Protein AF-A0A353HB66-F1 (afdb_monomer_lite)

Radius of gyration: 19.57 Å; chains: 1; bounding box: 49×36×49 Å

Structure (mmCIF, N/CA/C/O backbone):
data_AF-A0A353HB66-F1
#
_entry.id   AF-A0A353HB66-F1
#
loop_
_atom_site.group_PDB
_atom_site.id
_atom_site.type_symbol
_atom_site.label_atom_id
_atom_site.label_alt_id
_atom_site.label_comp_id
_atom_site.label_asym_id
_atom_site.label_entity_id
_atom_site.label_seq_id
_atom_site.pdbx_PDB_ins_code
_atom_site.Cartn_x
_atom_site.Cartn_y
_atom_site.Cartn_z
_atom_site.occupancy
_atom_site.B_iso_or_equiv
_atom_site.auth_seq_id
_atom_site.auth_comp_id
_atom_site.auth_asym_id
_atom_site.auth_atom_id
_atom_site.pdbx_PDB_model_num
ATOM 1 N N . GLU A 1 1 ? -15.315 13.280 -9.082 1.00 84.25 1 GLU A N 1
ATOM 2 C CA . GLU A 1 1 ? -15.349 13.020 -7.627 1.00 84.25 1 GLU A CA 1
ATOM 3 C C . GLU A 1 1 ? -16.465 11.997 -7.391 1.00 84.25 1 GLU A C 1
ATOM 5 O O . GLU A 1 1 ? -17.549 12.195 -7.934 1.00 84.25 1 GLU A O 1
ATOM 10 N N . LYS A 1 2 ? -16.158 10.848 -6.769 1.00 89.69 2 LYS A N 1
ATOM 11 C CA . LYS A 1 2 ? -17.054 9.672 -6.715 1.00 89.69 2 LYS A CA 1
ATOM 12 C C . LYS A 1 2 ? -18.251 9.887 -5.791 1.00 89.69 2 LYS A C 1
ATOM 14 O O . LYS A 1 2 ? -19.333 9.420 -6.117 1.00 89.69 2 LYS A O 1
ATOM 19 N N . ILE A 1 3 ? -18.087 10.626 -4.698 1.00 92.81 3 ILE A N 1
ATOM 20 C CA . ILE A 1 3 ? -19.174 10.937 -3.769 1.00 92.81 3 ILE A CA 1
ATOM 21 C C . ILE A 1 3 ? -20.264 11.733 -4.495 1.00 92.81 3 ILE A C 1
ATOM 23 O O . ILE A 1 3 ? -21.428 11.353 -4.441 1.00 92.81 3 ILE A O 1
ATOM 27 N N . LYS A 1 4 ? -19.895 12.764 -5.265 1.00 93.69 4 LYS A N 1
ATOM 28 C CA . LYS A 1 4 ? -20.833 13.522 -6.105 1.00 93.69 4 LYS A CA 1
ATOM 29 C C . LYS A 1 4 ? -21.550 12.637 -7.122 1.00 93.69 4 LYS A C 1
ATOM 31 O O . LYS A 1 4 ? -22.741 12.823 -7.338 1.00 93.69 4 LYS A O 1
ATOM 36 N N . GLN A 1 5 ? -20.835 11.704 -7.755 1.00 93.94 5 GLN A N 1
ATOM 37 C CA . GLN A 1 5 ? -21.458 10.751 -8.676 1.00 93.94 5 GLN A CA 1
ATOM 38 C C . GLN A 1 5 ? -22.529 9.926 -7.943 1.00 93.94 5 GLN A C 1
ATOM 40 O O . GLN A 1 5 ? -23.674 9.900 -8.382 1.00 93.94 5 GLN A O 1
ATOM 45 N N . TYR A 1 6 ? -22.175 9.334 -6.801 1.00 95.38 6 TYR A N 1
ATOM 46 C CA . TYR A 1 6 ? -23.066 8.494 -5.997 1.00 95.38 6 TYR A CA 1
ATOM 47 C C . TYR A 1 6 ? -24.285 9.243 -5.449 1.00 95.38 6 TYR A C 1
ATOM 49 O O . TYR A 1 6 ? -25.379 8.691 -5.390 1.00 95.38 6 TYR A O 1
ATOM 57 N N . GLU A 1 7 ? -24.131 10.517 -5.087 1.00 94.19 7 GLU A N 1
ATOM 58 C CA . GLU A 1 7 ? -25.248 11.372 -4.670 1.00 94.19 7 GLU A CA 1
ATOM 59 C C . GLU A 1 7 ? -26.222 11.681 -5.818 1.00 94.19 7 GLU A C 1
ATOM 61 O O . GLU A 1 7 ? -27.407 11.879 -5.565 1.00 94.19 7 GLU A O 1
ATOM 66 N N . GLN A 1 8 ? -25.734 11.737 -7.062 1.00 96.19 8 GLN A N 1
ATOM 67 C CA . GLN A 1 8 ? -26.540 12.049 -8.246 1.00 96.19 8 GLN A CA 1
ATOM 68 C C . GLN A 1 8 ? -27.253 10.826 -8.819 1.00 96.19 8 GLN A C 1
ATOM 70 O O . GLN A 1 8 ? -28.411 10.927 -9.217 1.00 96.19 8 GLN A O 1
ATOM 75 N N . ASP A 1 9 ? -26.551 9.697 -8.911 1.00 97.31 9 ASP A N 1
ATOM 76 C CA . ASP A 1 9 ? -27.080 8.470 -9.512 1.00 97.31 9 ASP A CA 1
ATOM 77 C C . ASP A 1 9 ? -27.684 7.501 -8.486 1.00 97.31 9 ASP A C 1
ATOM 79 O O . ASP A 1 9 ? -28.301 6.510 -8.872 1.00 97.31 9 ASP A O 1
ATOM 83 N N . HIS A 1 10 ? -27.534 7.794 -7.189 1.00 95.69 10 HIS A N 1
ATOM 84 C CA . HIS A 1 10 ? -27.978 6.958 -6.072 1.00 95.69 10 HIS A CA 1
ATOM 85 C C . HIS A 1 10 ? -27.450 5.517 -6.131 1.00 95.69 10 HIS A C 1
ATOM 87 O O . HIS A 1 10 ? -28.038 4.613 -5.535 1.00 95.69 10 HIS A O 1
ATOM 93 N N . SER A 1 11 ? -26.336 5.284 -6.830 1.00 96.75 11 SER A N 1
ATOM 94 C CA . SER A 1 11 ? -25.767 3.943 -6.987 1.00 96.75 11 SER A CA 1
ATOM 95 C C . SER A 1 11 ? -25.169 3.408 -5.687 1.00 96.75 11 SER A C 1
ATOM 97 O O . SER A 1 11 ? -25.182 2.201 -5.463 1.00 96.75 11 SER A O 1
ATOM 99 N N . HIS A 1 12 ? -24.645 4.292 -4.832 1.00 95.69 12 HIS A N 1
ATOM 100 C CA . HIS A 1 12 ? -23.975 3.935 -3.583 1.00 95.69 12 HIS A CA 1
ATOM 101 C C . HIS A 1 12 ? -24.182 5.008 -2.508 1.00 95.69 12 HIS A C 1
ATOM 103 O O . HIS A 1 12 ? -24.473 6.166 -2.801 1.00 95.69 12 HIS A O 1
ATOM 109 N N . THR A 1 13 ? -23.942 4.636 -1.250 1.00 95.12 13 THR A N 1
ATOM 110 C CA . THR A 1 13 ? -23.857 5.578 -0.127 1.00 95.12 13 THR A CA 1
ATOM 111 C C . THR A 1 13 ? -22.419 5.626 0.366 1.00 95.12 13 THR A C 1
ATOM 113 O O . THR A 1 13 ? -21.890 4.622 0.843 1.00 95.12 13 THR A O 1
ATOM 116 N N . PHE A 1 14 ? -21.777 6.791 0.276 1.00 94.62 14 PHE A N 1
ATOM 117 C CA . PHE A 1 14 ? -20.454 6.980 0.863 1.00 94.62 14 PHE A CA 1
ATOM 118 C C . PHE A 1 14 ? -20.558 7.031 2.392 1.00 94.62 14 PHE A C 1
ATOM 120 O O . PHE A 1 14 ? -21.243 7.890 2.949 1.00 94.62 14 PHE A O 1
ATOM 127 N N . LEU A 1 15 ? -19.870 6.113 3.070 1.00 93.56 15 LEU A N 1
ATOM 128 C CA . LEU A 1 15 ? -19.866 6.031 4.533 1.00 93.56 15 LEU A CA 1
ATOM 129 C C . LEU A 1 15 ? -18.585 6.618 5.124 1.00 93.56 15 LEU A C 1
ATOM 131 O O . LEU A 1 15 ? -18.635 7.436 6.046 1.00 93.56 15 LEU A O 1
ATOM 135 N N . PHE A 1 16 ? -17.442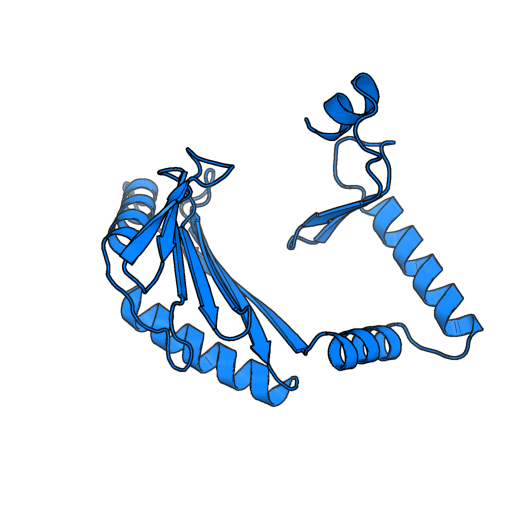 6.182 4.602 1.00 93.00 16 PHE A N 1
ATOM 136 C CA . PHE A 1 16 ? -16.137 6.457 5.176 1.00 93.00 16 PHE A CA 1
ATOM 137 C C . PHE A 1 16 ? -15.040 6.307 4.122 1.00 93.00 16 PHE A C 1
ATOM 139 O O . PHE A 1 16 ? -15.090 5.388 3.305 1.00 93.00 16 PHE A O 1
ATOM 146 N N . GLY A 1 17 ? -14.043 7.184 4.167 1.00 93.44 17 GLY A N 1
ATOM 147 C CA . GLY A 1 17 ? -12.835 7.115 3.353 1.00 93.44 17 GLY A CA 1
ATOM 148 C C . GLY A 1 17 ? -11.617 7.485 4.187 1.00 93.44 17 GLY A C 1
ATOM 149 O O . GLY A 1 17 ? -11.710 8.316 5.092 1.00 93.44 17 GLY A O 1
ATOM 150 N N . PHE A 1 18 ? -10.486 6.850 3.900 1.00 93.62 18 PHE A N 1
ATOM 151 C CA . PHE A 1 18 ? -9.247 7.077 4.629 1.00 93.62 18 PHE A CA 1
ATOM 152 C C . PHE A 1 18 ? -8.017 6.843 3.756 1.00 93.62 18 PHE A C 1
ATOM 154 O O . PHE A 1 18 ? -8.095 6.202 2.709 1.00 93.62 18 PHE A O 1
ATOM 161 N N . GLU A 1 19 ? -6.884 7.363 4.212 1.00 90.94 19 GLU A N 1
ATOM 162 C CA . GLU A 1 19 ? -5.570 7.171 3.605 1.00 90.94 19 GLU A CA 1
ATOM 163 C C . GLU A 1 19 ? -4.537 6.824 4.680 1.00 90.94 19 GLU A C 1
ATOM 165 O O . GLU A 1 19 ? -4.695 7.182 5.850 1.00 90.94 19 GLU A O 1
ATOM 170 N N . GLU A 1 20 ? -3.437 6.192 4.274 1.00 86.94 20 GLU A N 1
ATOM 171 C CA . GLU A 1 20 ? -2.326 5.821 5.158 1.00 86.94 20 GLU A CA 1
ATOM 172 C C . GLU A 1 20 ? -1.678 7.044 5.822 1.00 86.94 20 GLU A C 1
ATOM 174 O O . GLU A 1 20 ? -1.132 6.962 6.917 1.00 86.94 20 GLU A O 1
ATOM 179 N N . SER A 1 21 ? -1.789 8.208 5.177 1.00 86.38 21 SER A N 1
ATOM 180 C CA . SER A 1 21 ? -1.292 9.505 5.648 1.00 86.38 21 SER A CA 1
ATOM 181 C C . SER A 1 21 ? -2.139 10.152 6.760 1.00 86.38 21 SER A C 1
ATOM 183 O O . SER A 1 21 ? -2.128 11.374 6.916 1.00 86.38 21 SER A O 1
ATOM 185 N N . CYS A 1 22 ? -2.889 9.352 7.526 1.00 88.12 22 CYS A N 1
ATOM 186 C CA . CYS A 1 22 ? -3.814 9.791 8.581 1.00 88.12 22 CYS A CA 1
ATOM 187 C C . CYS A 1 22 ? -4.944 10.712 8.088 1.00 88.12 22 CYS A C 1
ATOM 189 O O . CYS A 1 22 ? -5.478 11.525 8.845 1.00 88.12 22 CYS A O 1
ATOM 191 N N . GLY A 1 23 ? -5.317 10.597 6.814 1.00 92.69 23 GLY A N 1
ATOM 192 C CA . GLY A 1 23 ? -6.463 11.300 6.256 1.00 92.69 23 GLY A CA 1
ATOM 193 C C . GLY A 1 23 ? -7.747 10.519 6.473 1.00 92.69 23 GLY A C 1
ATOM 194 O O . GLY A 1 23 ? -7.772 9.335 6.165 1.00 92.69 23 GLY A O 1
ATOM 195 N N . TYR A 1 24 ? -8.806 11.171 6.951 1.00 94.25 24 TYR A N 1
ATOM 196 C CA . TYR A 1 24 ? -10.090 10.529 7.232 1.00 94.25 24 TYR A CA 1
ATOM 197 C C . TYR A 1 24 ? -11.257 11.435 6.856 1.00 94.25 24 TYR A C 1
ATOM 199 O O . TYR A 1 24 ? -11.227 12.634 7.127 1.00 94.25 24 TYR A O 1
ATOM 207 N N . LEU A 1 25 ? -12.305 10.852 6.284 1.00 95.19 25 LEU A N 1
ATOM 208 C CA . LEU A 1 25 ? -13.582 11.508 6.035 1.00 95.19 25 LEU A CA 1
ATOM 209 C C . LEU A 1 25 ? -14.714 10.531 6.352 1.00 95.19 25 LEU A C 1
ATOM 211 O O . LEU A 1 25 ? -14.792 9.449 5.772 1.00 95.19 25 LEU A O 1
ATOM 215 N N . ARG A 1 26 ? -15.616 10.929 7.250 1.00 94.12 26 ARG A N 1
ATOM 216 C CA . ARG A 1 26 ? -16.855 10.202 7.547 1.00 94.12 26 ARG A CA 1
ATOM 217 C C . ARG A 1 26 ? -18.037 10.984 6.995 1.00 94.12 26 ARG A C 1
ATOM 219 O O . ARG A 1 26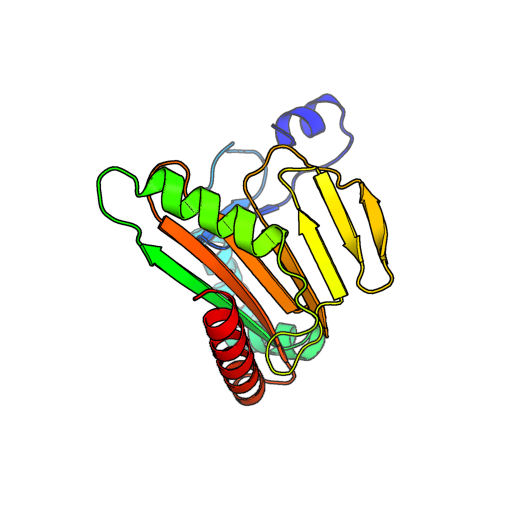 ? -18.257 12.116 7.410 1.00 94.12 26 ARG A O 1
ATOM 226 N N . GLY A 1 27 ? -18.849 10.346 6.157 1.00 92.19 27 GLY A N 1
ATOM 227 C CA . GLY A 1 27 ? -19.992 10.980 5.499 1.00 92.19 27 GLY A CA 1
ATOM 228 C C . GLY A 1 27 ? -19.585 11.986 4.420 1.00 92.19 27 GLY A C 1
ATOM 229 O O . GLY A 1 27 ? -18.457 11.976 3.937 1.00 92.19 27 GLY A O 1
ATOM 230 N N . THR A 1 28 ? -20.529 12.834 4.012 1.00 94.31 28 THR A N 1
ATOM 231 C CA . THR A 1 28 ? -20.391 13.700 2.828 1.00 94.31 28 THR A CA 1
ATOM 232 C C . THR A 1 28 ? -20.444 15.198 3.144 1.00 94.31 28 THR A C 1
ATOM 234 O O . THR A 1 28 ? -20.579 16.018 2.238 1.00 94.31 28 THR A O 1
ATOM 237 N N . HIS A 1 29 ? -20.328 15.575 4.426 1.00 92.62 29 HIS A N 1
ATOM 238 C CA . HIS A 1 29 ? -20.380 16.977 4.874 1.00 92.62 29 HIS A CA 1
ATOM 239 C C . HIS A 1 29 ? -19.216 17.819 4.340 1.00 92.62 29 HIS A C 1
ATOM 241 O O . HIS A 1 29 ? -19.353 19.029 4.185 1.00 92.62 29 HIS A O 1
ATOM 247 N N . SER A 1 30 ? -18.087 17.170 4.059 1.00 92.06 30 SER A N 1
ATOM 248 C CA . SER A 1 30 ? -16.896 17.747 3.446 1.00 92.06 30 SER A CA 1
ATOM 249 C C . SER A 1 30 ? -16.514 16.950 2.195 1.00 92.06 30 SER A C 1
ATOM 251 O O . SER A 1 30 ? -16.910 15.795 2.025 1.00 92.06 30 SER A O 1
ATOM 253 N N . ARG A 1 31 ? -15.735 17.578 1.308 1.00 91.25 31 ARG A N 1
ATOM 254 C CA . ARG A 1 31 ? -15.078 16.925 0.157 1.00 91.25 31 ARG A CA 1
ATOM 255 C C . ARG A 1 31 ? -13.575 16.739 0.373 1.00 91.25 31 ARG A C 1
ATOM 257 O O . ARG A 1 31 ? -12.866 16.389 -0.564 1.00 91.25 31 ARG A O 1
ATOM 264 N N . ASP A 1 32 ? -13.114 16.988 1.593 1.00 92.69 32 ASP A N 1
ATOM 265 C CA . ASP A 1 32 ? -11.730 16.839 2.028 1.00 92.69 32 ASP A CA 1
ATOM 266 C C . ASP A 1 32 ? -11.687 16.164 3.407 1.00 92.69 32 ASP A C 1
ATOM 268 O O . ASP A 1 32 ? -12.705 16.072 4.103 1.00 92.69 32 ASP A O 1
ATOM 272 N N . LYS A 1 33 ? -10.507 15.689 3.794 1.00 94.06 33 LYS A N 1
ATOM 273 C CA . LYS A 1 33 ? -10.231 15.070 5.089 1.00 94.06 33 LYS A CA 1
ATOM 274 C C . LYS A 1 33 ? -10.600 16.019 6.229 1.00 94.06 33 LYS A C 1
ATOM 276 O O . LYS A 1 33 ? -10.379 17.225 6.153 1.00 94.06 33 LYS A O 1
ATOM 281 N N . ASP A 1 34 ? -11.101 15.455 7.320 1.00 95.25 34 ASP A N 1
ATOM 282 C CA . ASP A 1 34 ? -11.550 16.205 8.488 1.00 95.25 34 ASP A CA 1
ATOM 283 C C . ASP A 1 34 ? -10.973 15.600 9.772 1.00 95.25 34 ASP A C 1
ATOM 285 O O . ASP A 1 34 ? -11.481 14.622 10.330 1.00 95.25 34 ASP A O 1
ATOM 289 N N . ALA A 1 35 ? -9.881 16.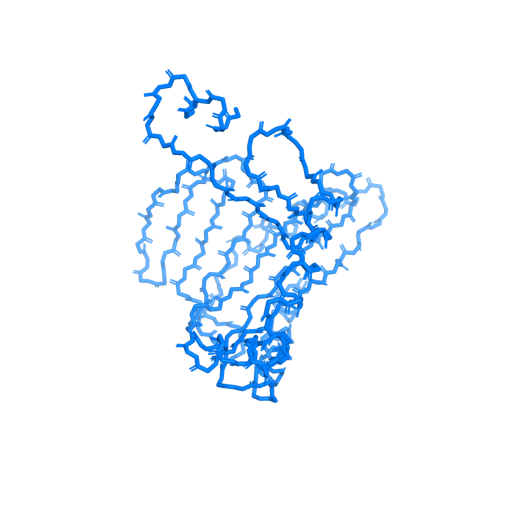204 10.247 1.00 94.75 35 ALA A N 1
ATOM 290 C CA . ALA A 1 35 ? -9.198 15.767 11.458 1.00 94.75 35 ALA A CA 1
ATOM 291 C C . ALA A 1 35 ? -10.050 15.960 12.726 1.00 94.75 35 ALA A C 1
ATOM 293 O O . ALA A 1 35 ? -9.893 15.196 13.681 1.00 94.75 35 ALA A O 1
ATOM 294 N N . VAL A 1 36 ? -10.958 16.945 12.752 1.00 95.19 36 VAL A N 1
ATOM 295 C CA . VAL A 1 36 ? -11.822 17.200 13.915 1.00 95.19 36 VAL A CA 1
ATOM 296 C C . VAL A 1 36 ? -12.841 16.074 14.042 1.00 95.19 36 VAL A C 1
ATOM 298 O O . VAL A 1 36 ? -12.977 15.490 15.119 1.00 95.19 36 VAL A O 1
ATOM 301 N N . VAL A 1 37 ? -13.488 15.697 12.936 1.00 93.88 37 VAL A N 1
ATOM 302 C CA . VAL A 1 37 ? -14.415 14.555 12.909 1.00 93.88 37 VAL A CA 1
ATOM 303 C C . VAL A 1 37 ? -13.689 13.250 13.219 1.00 93.88 37 VAL A C 1
ATOM 305 O O . VAL A 1 37 ? -14.183 12.464 14.025 1.00 93.88 37 VAL A O 1
ATOM 308 N N . ALA A 1 38 ? -12.502 13.026 12.649 1.00 94.06 38 ALA A N 1
ATOM 309 C CA . ALA A 1 38 ? -11.699 11.844 12.960 1.00 94.06 38 ALA A CA 1
ATOM 310 C C . ALA A 1 38 ? -11.367 11.747 14.461 1.00 94.06 38 ALA A C 1
ATOM 312 O O . ALA A 1 38 ? -11.515 10.683 15.063 1.00 94.06 38 ALA A O 1
ATOM 313 N N . SER A 1 39 ? -10.987 12.867 15.084 1.00 95.50 39 SER A N 1
ATOM 314 C CA . SER A 1 39 ? -10.663 12.925 16.515 1.00 95.50 39 SER A CA 1
ATOM 315 C C . SER A 1 39 ? -11.890 12.674 17.390 1.00 95.50 39 SER A C 1
ATOM 317 O O . SER A 1 39 ? -11.809 11.934 18.369 1.00 95.50 39 SER A O 1
ATOM 319 N N . MET A 1 40 ? -13.039 13.247 17.022 1.00 95.94 40 MET A N 1
ATOM 320 C CA . MET A 1 40 ? -14.308 13.018 17.713 1.00 95.94 40 MET A CA 1
ATOM 321 C C . MET A 1 40 ? -14.715 11.538 17.658 1.00 95.94 40 MET A C 1
ATOM 323 O O . MET A 1 40 ? -15.045 10.967 18.693 1.00 95.94 40 MET A O 1
ATOM 327 N N . LEU A 1 41 ? -14.641 10.904 16.482 1.00 95.00 41 LEU A N 1
ATOM 328 C CA . LEU A 1 41 ? -14.952 9.478 16.316 1.00 95.00 41 LEU A CA 1
ATOM 329 C C . LEU A 1 41 ? -14.012 8.591 17.140 1.00 95.00 41 LEU A C 1
ATOM 331 O O . LEU A 1 41 ? -14.449 7.618 17.751 1.00 95.00 41 LEU A O 1
ATOM 335 N N . PHE A 1 42 ? -12.723 8.933 17.197 1.00 95.94 42 PHE A N 1
ATOM 336 C CA . PHE A 1 42 ? -11.776 8.203 18.035 1.00 95.94 42 PHE A CA 1
ATOM 337 C C . PHE A 1 42 ? -12.097 8.366 19.529 1.00 95.94 42 PHE A C 1
ATOM 339 O O . PHE A 1 42 ? -12.066 7.386 20.271 1.00 95.94 42 PHE A O 1
ATOM 346 N N . ALA A 1 43 ? -12.460 9.572 19.978 1.00 97.88 43 ALA A N 1
ATOM 347 C CA . ALA A 1 43 ? -12.881 9.812 21.359 1.00 97.88 43 ALA A CA 1
ATOM 348 C C . ALA A 1 43 ? -14.154 9.023 21.716 1.00 97.88 43 ALA A C 1
ATOM 350 O O . ALA A 1 43 ? -14.203 8.382 22.765 1.00 97.88 43 ALA A O 1
ATOM 351 N N . GLU A 1 44 ? -15.146 8.998 20.823 1.00 97.19 44 GLU A N 1
ATOM 352 C CA . GLU A 1 44 ? -16.358 8.184 20.973 1.00 97.19 44 GLU A CA 1
ATOM 353 C C . GLU A 1 44 ? -16.020 6.691 21.090 1.00 97.19 44 GLU A C 1
ATOM 355 O O . GLU A 1 44 ? -16.508 6.012 21.996 1.00 97.19 44 GLU A O 1
ATOM 360 N N . MET A 1 45 ? -15.118 6.193 20.240 1.00 97.25 45 MET A N 1
ATOM 361 C CA . MET A 1 45 ? -14.631 4.815 20.286 1.00 97.25 45 MET A CA 1
ATOM 362 C C . MET A 1 45 ? -13.963 4.484 21.631 1.00 97.25 45 MET A C 1
ATOM 364 O O . MET A 1 45 ? -14.232 3.430 22.210 1.00 97.25 45 MET A O 1
ATOM 368 N N . VAL A 1 46 ? -13.131 5.388 22.162 1.00 98.31 46 VAL A N 1
ATOM 369 C CA . VAL A 1 46 ? -12.505 5.234 23.487 1.00 98.31 46 VAL A CA 1
ATOM 370 C C . VAL A 1 46 ? -13.562 5.187 24.589 1.00 98.31 46 VAL A C 1
ATOM 372 O O . VAL A 1 46 ? -13.509 4.290 25.433 1.00 98.31 46 VAL A O 1
ATOM 375 N N . CYS A 1 47 ? -14.530 6.108 24.584 1.00 98.38 47 CYS A N 1
ATOM 376 C CA . CYS A 1 47 ? -15.615 6.134 25.566 1.00 98.38 47 CYS A CA 1
ATOM 377 C C . CYS A 1 47 ? -16.435 4.840 25.538 1.00 98.38 47 CYS A C 1
ATOM 379 O O . CYS A 1 47 ? -16.671 4.242 26.589 1.00 98.38 47 CYS A O 1
ATOM 381 N N . TYR A 1 48 ? -16.830 4.385 24.348 1.00 98.50 48 TYR A N 1
ATOM 382 C CA . TYR A 1 48 ? -17.625 3.172 24.175 1.00 98.50 48 TYR A CA 1
ATOM 383 C C . TYR A 1 48 ? -16.892 1.924 24.669 1.00 98.50 48 TYR A C 1
ATOM 385 O O . TYR A 1 48 ? -17.443 1.154 25.457 1.00 98.50 48 TYR A O 1
ATOM 393 N N . TYR A 1 49 ? -15.642 1.722 24.245 1.00 98.50 49 TYR A N 1
ATOM 394 C CA . TYR A 1 49 ? -14.909 0.528 24.655 1.00 98.50 49 TYR A CA 1
ATOM 395 C C . TYR A 1 49 ? -14.594 0.539 26.147 1.00 98.50 49 TYR A C 1
ATOM 397 O O . TYR A 1 49 ? -14.768 -0.485 26.809 1.00 98.50 49 TYR A O 1
ATOM 405 N N . THR A 1 50 ? -14.259 1.707 26.697 1.00 98.25 50 THR A N 1
ATOM 406 C CA . THR A 1 50 ? -14.048 1.865 28.141 1.00 98.25 50 THR A CA 1
ATOM 407 C C . THR A 1 50 ? -15.313 1.512 28.925 1.00 98.25 50 THR A C 1
ATOM 409 O O . THR A 1 50 ? -15.231 0.801 29.924 1.00 98.25 50 THR A O 1
ATOM 412 N N . TYR A 1 51 ? -16.491 1.942 28.453 1.00 98.19 51 TYR A N 1
ATOM 413 C CA . TYR A 1 51 ? -17.782 1.612 29.069 1.00 98.19 51 TYR A CA 1
ATOM 414 C C . TYR A 1 51 ? -18.033 0.097 29.152 1.00 98.19 51 TYR A C 1
ATOM 416 O O . TYR A 1 51 ? -18.545 -0.378 30.164 1.00 98.19 51 TYR A O 1
ATOM 424 N N . ILE A 1 52 ? -17.627 -0.673 28.138 1.00 98.00 52 ILE A N 1
ATOM 425 C CA . ILE A 1 52 ? -17.747 -2.143 28.145 1.00 98.00 52 ILE A CA 1
ATOM 426 C C . ILE A 1 52 ? -16.517 -2.862 28.729 1.00 98.00 52 ILE A C 1
ATOM 428 O O . ILE A 1 52 ? -16.375 -4.073 28.557 1.00 98.00 52 ILE A O 1
ATOM 432 N N . GLY A 1 53 ? -15.625 -2.136 29.410 1.00 98.12 53 GLY A N 1
ATOM 433 C CA . GLY A 1 53 ? -14.462 -2.701 30.095 1.00 98.12 53 GLY A CA 1
ATOM 434 C C . GLY A 1 53 ? -13.328 -3.151 29.172 1.00 98.12 53 GLY A C 1
ATOM 435 O O . GLY A 1 53 ? -12.598 -4.071 29.529 1.00 98.12 53 GLY A O 1
ATOM 436 N N . LYS A 1 54 ? -13.184 -2.538 27.990 1.00 98.00 54 LYS A N 1
ATOM 437 C CA . LYS A 1 54 ? -12.096 -2.797 27.035 1.00 98.00 54 LYS A CA 1
ATOM 438 C C . LYS A 1 54 ? -11.342 -1.520 26.676 1.00 98.00 54 LYS A C 1
ATOM 440 O O . LYS A 1 54 ? -11.908 -0.438 26.576 1.00 98.00 54 LYS A O 1
ATOM 445 N N . SER A 1 55 ? -10.058 -1.650 26.393 1.00 98.06 55 SER A N 1
ATOM 446 C CA . SER A 1 55 ? -9.250 -0.606 25.767 1.00 98.06 55 SER A CA 1
ATOM 447 C C . SER A 1 55 ? -9.326 -0.686 24.240 1.00 98.06 55 SER A C 1
ATOM 449 O O . SER A 1 55 ? -9.533 -1.751 23.654 1.00 98.06 55 SER A O 1
ATOM 451 N N . VAL A 1 56 ? -9.077 0.438 23.562 1.00 97.50 56 VAL A N 1
ATOM 452 C CA . VAL A 1 56 ? -8.937 0.458 22.093 1.00 97.50 56 VAL A CA 1
ATOM 453 C C . VAL A 1 56 ? -7.772 -0.410 21.603 1.00 97.50 56 VAL A C 1
ATOM 455 O O . VAL A 1 56 ? -7.827 -0.940 20.498 1.00 97.50 56 VAL A O 1
ATOM 458 N N . TYR A 1 57 ? -6.743 -0.603 22.435 1.00 96.19 57 TYR A N 1
ATOM 459 C CA . TYR A 1 57 ? -5.623 -1.489 22.127 1.00 96.19 57 TYR A CA 1
ATOM 460 C C . TYR A 1 57 ? -6.054 -2.958 22.103 1.00 96.19 57 TYR A C 1
ATOM 462 O O . TYR A 1 57 ? -5.745 -3.662 21.149 1.00 96.19 57 TYR A O 1
ATOM 470 N N . GLU A 1 58 ? -6.825 -3.418 23.092 1.00 97.19 58 GLU A N 1
ATOM 471 C CA . GLU A 1 58 ? -7.359 -4.789 23.100 1.00 97.19 58 GLU A CA 1
ATOM 472 C C . GLU A 1 58 ? -8.282 -5.049 21.908 1.00 97.19 58 GLU A C 1
ATOM 474 O O . GLU A 1 58 ? -8.263 -6.134 21.330 1.00 97.19 58 GLU A O 1
ATOM 479 N N . VAL A 1 59 ? -9.066 -4.049 21.500 1.00 97.44 59 VAL A N 1
ATOM 480 C CA . VAL A 1 59 ? -9.903 -4.145 20.297 1.00 97.44 59 VAL A CA 1
ATOM 481 C C . VAL A 1 59 ? -9.042 -4.269 19.042 1.00 97.44 59 VAL A C 1
ATOM 483 O O . VAL A 1 59 ? -9.308 -5.139 18.217 1.00 97.44 59 VAL A O 1
ATOM 486 N N . LEU A 1 60 ? -7.994 -3.449 18.910 1.00 95.44 60 LEU A N 1
ATOM 487 C CA . LEU A 1 60 ? -7.037 -3.545 17.806 1.00 95.44 60 LEU A CA 1
ATOM 488 C C . LEU A 1 60 ? -6.351 -4.917 17.771 1.00 95.44 60 LEU A C 1
ATOM 490 O O . LEU A 1 60 ? -6.255 -5.524 16.708 1.00 95.44 60 LEU A O 1
ATOM 494 N N . MET A 1 61 ? -5.928 -5.438 18.924 1.00 94.81 61 MET A N 1
ATOM 495 C CA . MET A 1 61 ? -5.347 -6.779 19.009 1.00 94.81 61 MET A CA 1
ATOM 496 C C . MET A 1 61 ? -6.343 -7.855 18.572 1.00 94.81 61 MET A C 1
ATOM 498 O O . MET A 1 61 ? -5.983 -8.714 17.777 1.00 94.81 61 MET A O 1
ATOM 502 N N . GLY A 1 62 ? -7.615 -7.754 18.968 1.00 95.44 62 GLY A N 1
ATOM 503 C CA . GLY A 1 62 ? -8.658 -8.667 18.490 1.00 95.44 62 GLY A CA 1
ATOM 504 C C . GLY A 1 62 ? -8.916 -8.586 16.977 1.00 95.44 62 GLY A C 1
ATOM 505 O O . GLY A 1 62 ? -9.287 -9.587 16.363 1.00 95.44 62 GLY A O 1
ATOM 506 N N . ILE A 1 63 ? -8.706 -7.421 16.351 1.00 95.19 63 ILE A N 1
ATOM 507 C CA . ILE A 1 63 ? -8.746 -7.276 14.886 1.00 95.19 63 ILE A CA 1
ATOM 508 C C . ILE A 1 63 ? -7.574 -8.036 14.257 1.00 95.19 63 ILE A C 1
ATOM 510 O O . ILE A 1 63 ? -7.796 -8.794 13.310 1.00 95.19 63 ILE A O 1
ATOM 514 N N . TYR A 1 64 ? -6.362 -7.891 14.799 1.00 94.81 64 TYR A N 1
ATOM 515 C CA . TYR A 1 64 ? -5.197 -8.642 14.326 1.00 94.81 64 TYR A CA 1
ATOM 516 C C . TYR A 1 64 ? -5.350 -10.151 14.523 1.00 94.81 64 TYR A C 1
ATOM 518 O O . TYR A 1 64 ? -5.046 -10.907 13.604 1.00 94.81 64 TYR A O 1
ATOM 526 N N . ASP A 1 65 ? -5.893 -10.601 15.652 1.00 92.19 65 ASP A N 1
ATOM 527 C CA . ASP A 1 65 ? -6.149 -12.025 15.898 1.00 92.19 65 ASP A CA 1
ATOM 528 C C . ASP A 1 65 ? -7.147 -12.607 14.886 1.00 92.19 65 ASP A C 1
ATOM 530 O O . ASP A 1 65 ? -7.036 -13.765 14.482 1.00 92.19 65 ASP A O 1
ATOM 534 N N . LYS A 1 66 ? -8.127 -11.803 14.450 1.00 93.19 66 LYS A N 1
ATOM 535 C CA . LYS A 1 66 ? -9.163 -12.240 13.509 1.00 93.19 66 LYS A CA 1
ATOM 536 C C . LYS A 1 66 ? -8.708 -12.221 12.050 1.00 93.19 66 LYS A C 1
ATOM 538 O O . LYS A 1 66 ? -9.071 -13.125 11.300 1.00 93.19 66 LYS A O 1
ATOM 543 N N . TYR A 1 67 ? -7.996 -11.179 11.626 1.00 91.19 67 TYR A N 1
ATOM 544 C CA . TYR A 1 67 ? -7.695 -10.936 10.206 1.00 91.19 67 TYR A CA 1
ATOM 545 C C . TYR A 1 67 ? -6.212 -11.106 9.840 1.00 91.19 67 TYR A C 1
ATOM 547 O O . TYR A 1 67 ? -5.860 -11.087 8.658 1.00 91.19 67 TYR A O 1
ATOM 555 N N . GLY A 1 68 ? -5.357 -11.342 10.834 1.00 90.31 68 GLY A N 1
ATOM 556 C CA . GLY A 1 68 ? -3.908 -11.421 10.697 1.00 90.31 68 GLY A CA 1
ATOM 557 C C . GLY A 1 68 ? -3.226 -10.105 11.059 1.00 90.31 68 GLY A C 1
ATOM 558 O O . GLY A 1 68 ? -3.793 -9.023 10.901 1.00 90.31 68 GLY A O 1
ATOM 559 N N . TYR A 1 69 ? -1.991 -10.207 11.547 1.00 95.00 69 TYR A N 1
ATOM 560 C CA . TYR A 1 69 ? -1.175 -9.053 11.896 1.00 95.00 69 TYR A CA 1
ATOM 561 C C . TYR A 1 69 ? -0.532 -8.458 10.642 1.00 95.00 69 TYR A C 1
ATOM 563 O O . TYR A 1 69 ? 0.003 -9.201 9.818 1.00 95.00 69 TYR A O 1
ATOM 571 N N . CYS A 1 70 ? -0.541 -7.133 10.503 1.00 95.25 70 CYS A N 1
ATOM 572 C CA . CYS A 1 70 ? 0.165 -6.439 9.430 1.00 95.25 70 CYS A CA 1
ATOM 573 C C . CYS A 1 70 ? 1.019 -5.283 9.959 1.00 95.25 70 CYS A C 1
ATOM 575 O O . CYS A 1 70 ? 0.736 -4.696 11.004 1.00 95.25 70 CYS A O 1
ATOM 577 N N . ILE A 1 71 ? 2.090 -4.971 9.232 1.00 95.69 71 ILE A N 1
ATOM 578 C CA . ILE A 1 71 ? 2.933 -3.799 9.457 1.00 95.69 71 ILE A CA 1
ATOM 579 C C . ILE A 1 71 ? 3.029 -3.011 8.166 1.00 95.69 71 ILE A C 1
ATOM 581 O O . ILE A 1 71 ? 3.520 -3.525 7.161 1.00 95.69 71 ILE A O 1
ATOM 585 N N . ASP A 1 72 ? 2.671 -1.735 8.258 1.00 95.56 72 ASP A N 1
ATOM 586 C CA . ASP A 1 72 ? 2.934 -0.754 7.218 1.00 95.56 72 ASP A CA 1
ATOM 587 C C . ASP A 1 72 ? 4.229 0.018 7.509 1.00 95.56 72 ASP A C 1
ATOM 589 O O . ASP A 1 72 ? 4.496 0.449 8.644 1.00 95.56 72 ASP A O 1
ATOM 593 N N . ARG A 1 73 ? 5.053 0.209 6.479 1.00 96.44 73 ARG A N 1
ATOM 594 C CA . ARG A 1 73 ? 6.229 1.090 6.499 1.00 96.44 73 ARG A CA 1
ATOM 595 C C . ARG A 1 73 ? 6.335 1.866 5.204 1.00 96.44 73 ARG A C 1
ATOM 597 O O . ARG A 1 73 ? 6.006 1.358 4.140 1.00 96.44 73 ARG A O 1
ATOM 604 N N . THR A 1 74 ? 6.884 3.069 5.309 1.00 95.81 74 THR A N 1
ATOM 605 C CA . THR A 1 74 ? 7.142 3.924 4.156 1.00 95.81 74 THR A CA 1
ATOM 606 C C . THR A 1 74 ? 8.567 4.434 4.223 1.00 95.81 74 THR A C 1
ATOM 608 O O . THR A 1 74 ? 8.915 5.169 5.148 1.00 95.81 74 THR A O 1
ATOM 611 N N . ASP A 1 75 ? 9.364 4.087 3.220 1.00 95.88 75 ASP A N 1
AT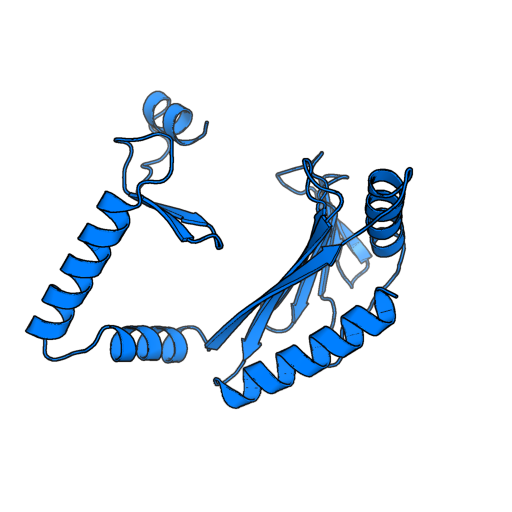OM 612 C CA . ASP A 1 75 ? 10.682 4.672 3.012 1.00 95.88 75 ASP A CA 1
ATOM 613 C C . ASP A 1 75 ? 10.600 5.782 1.964 1.00 95.88 75 ASP A C 1
ATOM 615 O O . ASP A 1 75 ? 9.737 5.786 1.081 1.00 95.88 75 ASP A O 1
ATOM 619 N N . ASN A 1 76 ? 11.508 6.748 2.072 1.00 94.94 76 ASN A N 1
ATOM 620 C CA . ASN A 1 76 ? 11.620 7.854 1.134 1.00 94.94 76 ASN A CA 1
ATOM 621 C C . ASN A 1 76 ? 13.047 7.895 0.592 1.00 94.94 76 ASN A C 1
ATOM 623 O O . ASN A 1 76 ? 13.983 8.134 1.352 1.00 94.94 76 ASN A O 1
ATOM 627 N N . VAL A 1 77 ? 13.198 7.707 -0.716 1.00 95.62 77 VAL A N 1
ATOM 628 C CA . VAL A 1 77 ? 14.479 7.867 -1.411 1.00 95.62 77 VAL A CA 1
ATOM 629 C C . VAL A 1 77 ? 14.493 9.243 -2.059 1.00 95.62 77 VAL A C 1
ATOM 631 O O . VAL A 1 77 ? 13.660 9.545 -2.916 1.00 95.62 77 VAL A O 1
ATOM 634 N N . MET A 1 78 ? 15.414 10.091 -1.607 1.00 95.50 78 MET A N 1
ATOM 635 C CA . MET A 1 78 ? 15.582 11.451 -2.114 1.00 95.50 78 MET A CA 1
ATOM 636 C C . MET A 1 78 ? 16.530 11.447 -3.310 1.00 95.50 78 MET A C 1
ATOM 638 O O . MET A 1 78 ? 17.618 10.883 -3.237 1.00 95.50 78 MET A O 1
ATOM 642 N N . TYR A 1 79 ? 16.140 12.137 -4.374 1.00 94.50 79 TYR A N 1
ATOM 643 C CA . TYR A 1 79 ? 16.975 12.390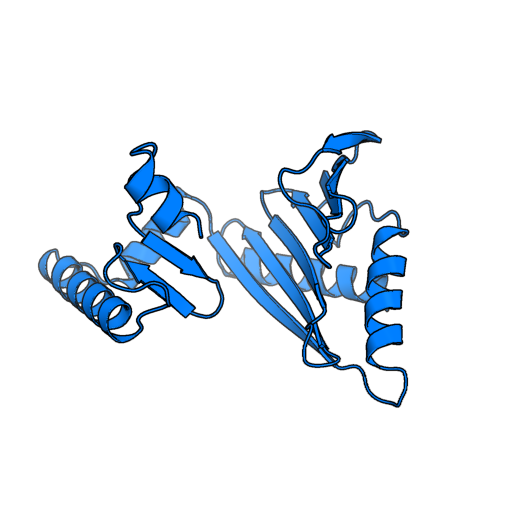 -5.541 1.00 94.50 79 TYR A CA 1
ATOM 644 C C . TYR A 1 79 ? 17.420 13.852 -5.510 1.00 94.50 79 TYR A C 1
ATOM 646 O O . TYR A 1 79 ? 16.684 14.738 -5.073 1.00 94.50 79 TYR A O 1
ATOM 654 N N . SER A 1 80 ? 18.645 14.118 -5.954 1.00 92.62 80 SER A N 1
ATOM 655 C CA . SER A 1 80 ? 19.224 15.464 -5.950 1.00 92.62 80 SER A CA 1
ATOM 656 C C . SER A 1 80 ? 20.003 15.729 -7.234 1.00 92.62 80 SER A C 1
ATOM 658 O O . SER A 1 80 ? 20.375 14.799 -7.941 1.00 92.62 80 SER A O 1
ATOM 660 N N . GLY A 1 81 ? 20.226 17.007 -7.540 1.00 92.81 81 GLY A N 1
ATOM 661 C CA . GLY A 1 81 ? 20.839 17.440 -8.795 1.00 92.81 81 GLY A CA 1
ATOM 662 C C . GLY A 1 81 ? 19.821 17.948 -9.818 1.00 92.81 81 GLY A C 1
ATOM 663 O O . GLY A 1 81 ? 18.616 17.968 -9.576 1.00 92.81 81 GLY A O 1
ATOM 664 N N . LEU A 1 82 ? 20.329 18.403 -10.964 1.00 89.88 82 LEU A N 1
ATOM 665 C CA . LEU A 1 82 ? 19.521 19.037 -12.014 1.00 89.88 82 LEU A CA 1
ATOM 666 C C . LEU A 1 82 ? 18.581 18.050 -12.727 1.00 89.88 82 LEU A C 1
ATOM 668 O O . LEU A 1 82 ? 17.549 18.466 -13.240 1.00 89.88 82 LEU A O 1
ATOM 672 N N . THR A 1 83 ? 18.921 16.760 -12.724 1.00 92.81 83 THR A N 1
ATOM 673 C CA . THR A 1 83 ? 18.184 15.667 -13.383 1.00 92.81 83 THR A CA 1
ATOM 674 C C . THR A 1 83 ? 17.354 14.831 -12.411 1.00 92.81 83 THR A C 1
ATOM 676 O O . THR A 1 83 ? 16.799 13.810 -12.797 1.00 92.81 83 THR A O 1
ATOM 679 N N . ALA A 1 84 ? 17.213 15.263 -11.153 1.00 93.44 84 ALA A N 1
ATOM 680 C CA . ALA A 1 84 ? 16.675 14.434 -10.072 1.00 93.44 84 ALA A CA 1
ATOM 681 C C . ALA A 1 84 ? 15.281 13.832 -10.352 1.00 93.44 84 ALA A C 1
ATOM 683 O O . ALA A 1 84 ? 15.009 12.692 -9.977 1.00 93.44 84 ALA A O 1
ATOM 684 N N . MET A 1 85 ? 14.392 14.586 -11.009 1.00 91.88 85 MET A N 1
ATOM 685 C CA . MET A 1 85 ? 13.061 14.089 -11.389 1.00 91.88 85 MET A CA 1
ATOM 686 C C . MET A 1 85 ? 13.138 13.032 -12.495 1.00 91.88 85 MET A C 1
ATOM 688 O O . MET A 1 85 ? 12.396 12.049 -12.453 1.00 91.88 85 MET A O 1
ATOM 692 N N . ASP A 1 86 ? 14.031 13.215 -13.466 1.00 93.25 86 ASP A N 1
ATOM 693 C CA . ASP A 1 86 ? 14.235 12.262 -14.556 1.00 93.25 86 ASP A CA 1
ATOM 694 C C . ASP A 1 86 ? 14.872 10.980 -14.022 1.00 93.25 86 ASP A C 1
ATOM 696 O O . ASP A 1 86 ? 14.367 9.896 -14.294 1.00 93.25 86 ASP A O 1
ATOM 700 N N . ASP A 1 87 ? 15.894 11.094 -13.172 1.00 93.94 87 ASP A N 1
ATOM 701 C CA . ASP A 1 87 ? 16.568 9.957 -12.537 1.00 93.94 87 ASP A CA 1
ATOM 702 C C . ASP A 1 87 ? 15.584 9.104 -11.719 1.00 93.94 87 ASP A C 1
ATOM 704 O O . ASP A 1 87 ? 15.553 7.878 -11.839 1.00 93.94 87 ASP A O 1
ATOM 708 N N . MET A 1 88 ? 14.697 9.748 -10.954 1.00 94.25 88 MET A N 1
ATOM 709 C CA . MET A 1 88 ? 13.629 9.074 -10.211 1.00 94.25 88 MET A CA 1
ATOM 710 C C . MET A 1 88 ? 12.644 8.333 -11.132 1.00 94.25 88 MET A C 1
ATOM 712 O O . MET A 1 88 ? 12.276 7.185 -10.866 1.00 94.25 88 MET A O 1
ATOM 716 N N . ASN A 1 89 ? 12.193 8.974 -12.214 1.00 92.19 89 ASN A N 1
ATOM 717 C CA . ASN A 1 89 ? 11.250 8.371 -13.163 1.00 92.19 89 ASN A CA 1
ATOM 718 C C . ASN A 1 89 ? 11.885 7.243 -13.987 1.00 92.19 89 ASN A C 1
ATOM 720 O O . ASN A 1 89 ? 11.220 6.241 -14.285 1.00 92.19 89 ASN A O 1
ATOM 724 N N . ASN A 1 90 ? 13.165 7.389 -14.323 1.00 93.44 90 ASN A N 1
ATOM 725 C CA . ASN A 1 90 ? 13.970 6.364 -14.970 1.00 93.44 90 ASN A CA 1
ATOM 726 C C . ASN A 1 90 ? 14.112 5.158 -14.051 1.00 93.44 90 ASN A C 1
ATOM 728 O O . ASN A 1 90 ? 13.864 4.044 -14.505 1.00 93.44 90 ASN A O 1
ATOM 732 N N . LYS A 1 91 ? 14.367 5.366 -12.753 1.00 95.06 91 LYS A N 1
ATOM 733 C CA . LYS A 1 91 ? 14.457 4.256 -11.802 1.00 95.06 91 LYS A CA 1
ATOM 734 C C . LYS A 1 91 ? 13.152 3.474 -11.679 1.00 95.06 91 LYS A C 1
ATOM 736 O O . LYS A 1 91 ? 13.170 2.249 -11.665 1.00 95.06 91 LYS A O 1
ATOM 741 N N . LEU A 1 92 ? 11.997 4.146 -11.666 1.00 93.31 92 LEU A N 1
ATOM 742 C CA . LEU A 1 92 ? 10.710 3.437 -11.697 1.00 93.31 92 LEU A CA 1
ATOM 743 C C . LEU A 1 92 ? 10.533 2.615 -12.987 1.00 93.31 92 LEU A C 1
ATOM 745 O O . LEU A 1 92 ? 9.989 1.515 -12.954 1.00 93.31 92 LEU A O 1
ATOM 749 N N . THR A 1 93 ? 10.988 3.153 -14.120 1.00 93.56 93 THR A N 1
ATOM 750 C CA . THR A 1 93 ? 10.913 2.481 -15.426 1.00 93.56 93 THR A CA 1
ATOM 751 C C . THR A 1 93 ? 11.857 1.276 -15.491 1.00 93.56 93 THR A C 1
ATOM 753 O O . THR A 1 93 ? 11.484 0.232 -16.016 1.00 93.56 93 THR A O 1
ATOM 756 N N . GLU A 1 94 ? 13.052 1.385 -14.912 1.00 95.06 94 GLU A N 1
ATOM 757 C CA . GLU A 1 94 ? 13.989 0.274 -14.729 1.00 95.06 94 GLU A CA 1
ATOM 758 C C . GLU A 1 94 ? 13.362 -0.840 -13.887 1.00 95.06 94 GLU A C 1
ATOM 760 O O . GLU A 1 94 ? 13.339 -1.989 -14.324 1.00 95.06 94 GLU A O 1
ATOM 765 N N . MET A 1 95 ? 12.772 -0.491 -12.738 1.00 95.75 95 MET A N 1
ATOM 766 C CA . MET A 1 95 ? 12.087 -1.457 -11.873 1.00 95.75 95 MET A CA 1
ATOM 767 C C . MET A 1 95 ? 10.941 -2.167 -12.594 1.00 95.75 95 MET A C 1
ATOM 769 O O . MET A 1 95 ? 10.741 -3.353 -12.377 1.00 95.75 95 MET A O 1
ATOM 773 N N . PHE A 1 96 ? 10.206 -1.480 -13.472 1.00 89.50 96 PHE A N 1
ATOM 774 C CA . PHE A 1 96 ? 9.171 -2.125 -14.282 1.00 89.50 96 PHE A CA 1
ATOM 775 C C . PHE A 1 96 ? 9.761 -3.160 -15.256 1.00 89.50 96 PHE A C 1
ATOM 777 O O . PHE A 1 96 ? 9.236 -4.263 -15.383 1.00 89.50 96 PHE A O 1
ATOM 784 N N . ASN A 1 97 ? 10.870 -2.842 -15.920 1.00 90.50 97 ASN A N 1
ATOM 785 C CA . ASN A 1 97 ? 11.482 -3.756 -16.888 1.00 90.50 97 ASN A CA 1
ATOM 786 C C . ASN A 1 97 ? 12.241 -4.923 -16.235 1.00 90.50 97 ASN A C 1
ATOM 788 O O . ASN A 1 97 ? 12.654 -5.854 -16.930 1.00 90.50 97 ASN A O 1
ATOM 792 N N . LYS A 1 98 ? 12.449 -4.879 -14.916 1.00 93.06 98 LYS A N 1
ATOM 793 C CA . LYS A 1 98 ? 13.146 -5.918 -14.167 1.00 93.06 98 LYS A CA 1
ATOM 794 C C . LYS A 1 98 ? 12.183 -7.046 -13.801 1.00 93.06 98 LYS A C 1
ATOM 796 O O . LYS A 1 98 ? 11.171 -6.834 -13.140 1.00 93.06 98 LYS A O 1
ATOM 801 N N . HIS A 1 99 ? 12.521 -8.269 -14.203 1.00 91.38 99 HIS A N 1
ATOM 802 C CA . HIS A 1 99 ? 11.805 -9.451 -13.737 1.00 91.38 99 HIS A CA 1
ATOM 803 C C . HIS A 1 99 ? 12.288 -9.819 -12.331 1.00 91.38 99 HIS A C 1
ATOM 805 O O . HIS A 1 99 ? 13.455 -10.166 -12.154 1.00 91.38 99 HIS A O 1
ATOM 811 N N . ILE A 1 100 ? 11.398 -9.716 -11.343 1.00 95.38 100 ILE A N 1
ATOM 812 C CA . ILE A 1 100 ? 11.683 -10.042 -9.944 1.00 95.38 100 ILE A CA 1
ATOM 813 C C . ILE A 1 100 ? 10.711 -11.131 -9.504 1.00 95.38 100 ILE A C 1
ATOM 815 O O . ILE A 1 100 ? 9.505 -10.903 -9.445 1.00 95.38 100 ILE A O 1
ATOM 819 N N . GLU A 1 101 ? 11.242 -12.314 -9.205 1.00 96.31 101 GLU A N 1
ATOM 820 C CA . GLU A 1 101 ? 10.442 -13.475 -8.798 1.00 96.31 101 GLU A CA 1
ATOM 821 C C . GLU A 1 101 ? 10.109 -13.461 -7.301 1.00 96.31 101 GLU A C 1
ATOM 823 O O . GLU A 1 101 ? 9.098 -14.019 -6.881 1.00 96.31 101 GLU A O 1
ATOM 828 N N . ASN A 1 102 ? 10.951 -12.839 -6.475 1.00 97.62 102 ASN A N 1
ATOM 829 C CA . ASN A 1 102 ? 10.776 -12.797 -5.027 1.00 97.62 102 ASN A CA 1
ATOM 830 C C . ASN A 1 102 ? 11.480 -11.588 -4.404 1.00 97.62 102 ASN A C 1
ATOM 832 O O . ASN A 1 102 ? 12.477 -11.101 -4.926 1.00 97.62 102 ASN A O 1
ATOM 836 N N . PHE A 1 103 ? 10.984 -11.162 -3.242 1.00 97.62 103 PHE A N 1
ATOM 837 C CA . PHE A 1 103 ? 11.693 -10.257 -2.343 1.00 97.62 103 PHE A CA 1
ATOM 838 C C . PHE A 1 103 ? 11.946 -10.964 -1.014 1.00 97.62 103 PHE A C 1
ATOM 840 O O . PHE A 1 103 ? 11.103 -11.002 -0.111 1.00 97.62 103 PHE A O 1
ATOM 847 N N . GLY A 1 104 ? 13.136 -11.546 -0.895 1.00 94.88 104 GLY A N 1
ATOM 848 C CA . GLY A 1 104 ? 13.592 -12.211 0.316 1.00 94.88 104 GLY A CA 1
ATOM 849 C C . GLY A 1 104 ? 12.860 -13.528 0.537 1.00 94.88 104 GLY A C 1
ATOM 850 O O . GLY A 1 104 ? 13.283 -14.562 0.039 1.00 94.88 104 GLY A O 1
ATOM 851 N N . ILE A 1 105 ? 11.794 -13.503 1.336 1.00 94.38 105 ILE A N 1
ATOM 852 C CA . ILE A 1 105 ? 11.042 -14.715 1.710 1.00 94.38 105 ILE A CA 1
ATOM 853 C C . ILE A 1 105 ? 9.678 -14.830 1.029 1.00 94.38 105 ILE A C 1
ATOM 855 O O . ILE A 1 105 ? 9.018 -15.847 1.217 1.00 94.38 105 ILE A O 1
ATOM 859 N N . PHE A 1 106 ? 9.240 -13.800 0.301 1.00 97.69 106 PHE A N 1
ATOM 860 C CA . PHE A 1 106 ? 7.942 -13.801 -0.366 1.00 97.69 106 PHE A CA 1
ATOM 861 C C . PHE A 1 106 ? 8.112 -13.773 -1.872 1.00 97.69 106 PHE A C 1
ATOM 863 O O . PHE A 1 106 ? 8.825 -12.916 -2.403 1.00 97.69 106 PHE A O 1
ATOM 870 N N . ASN A 1 107 ? 7.409 -14.678 -2.548 1.00 98.31 107 ASN A N 1
ATOM 871 C CA . ASN A 1 107 ? 7.321 -14.647 -4.000 1.00 98.31 107 ASN A CA 1
ATOM 872 C C . ASN A 1 107 ? 6.478 -13.451 -4.453 1.00 98.31 107 ASN A C 1
ATOM 874 O O . ASN A 1 107 ? 5.508 -13.059 -3.794 1.00 98.31 107 ASN A O 1
ATOM 878 N N . VAL A 1 108 ? 6.849 -12.884 -5.597 1.00 98.38 108 VAL A N 1
ATOM 879 C CA . VAL A 1 108 ? 6.049 -11.894 -6.314 1.00 98.38 108 VAL A CA 1
ATOM 880 C C . VAL A 1 108 ? 4.985 -12.653 -7.099 1.00 98.38 108 VAL A C 1
ATOM 882 O O . VAL A 1 108 ? 5.291 -13.422 -8.005 1.00 98.38 108 VAL A O 1
ATOM 885 N N . LEU A 1 109 ? 3.720 -12.444 -6.750 1.00 98.44 109 LEU A N 1
ATOM 886 C CA . LEU A 1 109 ? 2.579 -13.087 -7.403 1.00 98.44 109 LEU A CA 1
ATOM 887 C C . LEU A 1 109 ? 2.128 -12.328 -8.650 1.00 98.44 109 LEU A C 1
ATOM 889 O O . LEU A 1 109 ? 1.637 -12.931 -9.607 1.00 98.44 109 LEU A O 1
ATOM 893 N N . ALA A 1 110 ? 2.268 -11.003 -8.631 1.00 98.19 110 ALA A N 1
ATOM 894 C CA . ALA A 1 110 ? 1.995 -10.151 -9.774 1.00 98.19 110 ALA A CA 1
ATOM 895 C C . ALA A 1 110 ? 2.625 -8.766 -9.623 1.00 98.19 110 ALA A C 1
ATOM 897 O O . ALA A 1 110 ? 2.897 -8.293 -8.520 1.00 98.19 110 ALA A O 1
ATOM 898 N N . VAL A 1 111 ? 2.759 -8.074 -10.749 1.00 98.19 111 VAL A N 1
ATOM 899 C CA . VAL A 1 111 ? 3.155 -6.669 -10.823 1.00 98.19 111 VAL A CA 1
ATOM 900 C C . VAL A 1 111 ? 2.034 -5.875 -11.482 1.00 98.19 111 VAL A C 1
ATOM 902 O O . VAL A 1 111 ? 1.634 -6.159 -12.610 1.00 98.19 111 VAL A O 1
ATOM 905 N N . ARG A 1 112 ? 1.512 -4.858 -10.796 1.00 97.94 112 ARG A N 1
ATOM 906 C CA . ARG A 1 112 ? 0.585 -3.881 -11.377 1.00 97.94 112 ARG A CA 1
ATOM 907 C C . ARG A 1 112 ? 1.375 -2.671 -11.839 1.00 97.94 112 ARG A C 1
ATOM 909 O O . ARG A 1 112 ? 1.924 -1.926 -11.024 1.00 97.94 112 ARG A O 1
ATOM 916 N N . ASN A 1 113 ? 1.384 -2.459 -13.144 1.00 96.62 113 ASN A N 1
ATOM 917 C CA . ASN A 1 113 ? 1.865 -1.236 -13.750 1.00 96.62 113 ASN A CA 1
ATOM 918 C C . ASN A 1 113 ? 0.676 -0.304 -13.992 1.00 96.62 113 ASN A C 1
ATOM 920 O O . ASN A 1 113 ? -0.053 -0.431 -14.980 1.00 96.62 113 ASN A O 1
ATOM 924 N N . TYR A 1 114 ? 0.490 0.662 -13.096 1.00 96.25 114 TYR A N 1
ATOM 925 C CA . TYR A 1 114 ? -0.590 1.637 -13.223 1.00 96.25 114 TYR A CA 1
ATOM 926 C C . TYR A 1 114 ? -0.311 2.719 -14.272 1.00 96.25 114 TYR A C 1
ATOM 928 O O . TYR A 1 114 ? -1.228 3.459 -14.624 1.00 96.25 114 TYR A O 1
ATOM 936 N N . ARG A 1 115 ? 0.914 2.816 -14.806 1.00 93.81 115 ARG A N 1
ATOM 937 C CA . ARG A 1 115 ? 1.204 3.701 -15.942 1.00 93.81 115 ARG A CA 1
ATOM 938 C C . ARG A 1 115 ? 0.547 3.135 -17.198 1.00 93.81 115 ARG A C 1
ATOM 940 O O . ARG A 1 115 ? -0.149 3.857 -17.896 1.00 93.81 115 ARG A O 1
ATOM 947 N N . GLU A 1 116 ? 0.700 1.833 -17.422 1.00 95.19 116 GLU A N 1
ATOM 948 C CA . GLU A 1 116 ? 0.094 1.117 -18.555 1.00 95.19 116 GLU A CA 1
ATOM 949 C C . GLU A 1 116 ? -1.355 0.680 -18.307 1.00 95.19 116 GLU A C 1
ATOM 951 O O . GLU A 1 116 ? -2.086 0.399 -19.255 1.00 95.19 116 GLU A O 1
ATOM 956 N N . GLY A 1 117 ? -1.776 0.603 -17.042 1.00 97.19 117 GLY A N 1
ATOM 957 C CA . GLY A 1 117 ? -3.069 0.031 -16.671 1.00 97.19 117 GLY A CA 1
ATOM 958 C C . GLY A 1 117 ? -3.102 -1.488 -16.819 1.00 97.19 117 GLY A C 1
ATOM 959 O O . GLY A 1 117 ? -4.128 -2.039 -17.212 1.00 97.19 117 GLY A O 1
ATOM 960 N N . LYS A 1 118 ? -1.984 -2.169 -16.540 1.00 97.69 118 LYS A N 1
ATOM 961 C CA . LYS A 1 118 ? -1.828 -3.619 -16.721 1.00 97.69 118 LYS A CA 1
ATOM 962 C C . LYS A 1 118 ? -1.383 -4.308 -15.438 1.00 97.69 118 LYS A C 1
ATOM 964 O O . LYS A 1 118 ? -0.551 -3.786 -14.696 1.00 97.69 118 LYS A O 1
ATOM 969 N N . ARG A 1 119 ? -1.911 -5.506 -15.195 1.00 97.94 119 ARG A N 1
ATOM 970 C CA . ARG A 1 119 ? -1.438 -6.447 -14.172 1.00 97.94 119 ARG A CA 1
ATOM 971 C C . ARG A 1 119 ? -0.770 -7.629 -14.861 1.00 97.94 119 ARG A C 1
ATOM 973 O O . ARG A 1 119 ? -1.408 -8.289 -15.674 1.00 97.94 119 ARG A O 1
ATOM 980 N N . TYR A 1 120 ? 0.477 -7.891 -14.499 1.00 97.50 120 TYR A N 1
ATOM 981 C CA . TYR A 1 120 ? 1.303 -8.988 -14.989 1.00 97.50 120 TYR A CA 1
ATOM 982 C C . TYR A 1 120 ? 1.423 -10.041 -13.888 1.00 97.50 120 TYR A C 1
ATOM 984 O O . TYR A 1 120 ? 2.050 -9.781 -12.864 1.00 97.50 120 TYR A O 1
ATOM 992 N N . SER A 1 121 ? 0.791 -11.197 -14.054 1.00 97.75 121 SER A N 1
ATOM 993 C CA . SER A 1 121 ? 0.866 -12.306 -13.097 1.00 97.75 121 SER A CA 1
ATOM 994 C C . SER A 1 121 ? 2.166 -13.097 -13.254 1.00 97.75 121 SER A C 1
ATOM 996 O O . SER A 1 121 ? 2.728 -13.168 -14.347 1.00 97.75 121 SER A O 1
ATOM 998 N N . ALA A 1 122 ? 2.595 -13.777 -12.190 1.00 95.44 122 ALA A N 1
ATOM 999 C CA . ALA A 1 122 ? 3.764 -14.660 -12.212 1.00 95.44 122 ALA A CA 1
ATOM 1000 C C . ALA A 1 122 ? 3.635 -15.837 -13.201 1.00 95.44 122 ALA A C 1
ATOM 1002 O O . ALA A 1 122 ? 4.639 -16.332 -13.702 1.00 95.44 122 ALA A O 1
ATOM 1003 N N . ASP A 1 123 ? 2.411 -16.262 -13.533 1.00 95.31 123 ASP A N 1
ATOM 1004 C CA . ASP A 1 123 ? 2.145 -17.293 -14.549 1.00 95.31 123 ASP A CA 1
ATOM 1005 C C . ASP A 1 123 ? 2.231 -16.778 -16.002 1.00 95.31 123 ASP A C 1
ATOM 1007 O O . ASP A 1 123 ? 1.993 -17.530 -16.948 1.00 95.31 123 ASP A O 1
ATOM 1011 N N . GLY A 1 124 ? 2.559 -15.495 -16.188 1.00 95.19 124 GLY A N 1
ATOM 1012 C CA . GLY A 1 124 ? 2.647 -14.826 -17.484 1.00 95.19 124 GLY A CA 1
ATOM 1013 C C . GLY A 1 124 ? 1.324 -14.255 -18.001 1.00 95.19 124 GLY A C 1
ATOM 1014 O O . GLY A 1 124 ? 1.314 -13.617 -19.056 1.00 95.19 124 GLY A O 1
ATOM 1015 N N . SER A 1 125 ? 0.204 -14.443 -17.293 1.00 97.50 125 SER A N 1
ATOM 1016 C CA . SER A 1 125 ? -1.075 -13.838 -17.679 1.00 97.50 125 SER A CA 1
ATOM 1017 C C . SER A 1 125 ? -1.067 -12.317 -17.501 1.00 97.50 125 SER A C 1
ATOM 1019 O O . SER A 1 125 ? -0.468 -11.776 -16.569 1.00 97.50 125 SER A O 1
ATOM 1021 N N . VAL A 1 126 ? -1.762 -11.615 -18.404 1.00 98.12 126 VAL A N 1
ATOM 1022 C CA . VAL A 1 126 ? -1.888 -10.152 -18.382 1.00 98.12 126 VAL A CA 1
ATOM 1023 C C . VAL A 1 126 ? -3.358 -9.757 -18.379 1.00 98.12 126 VAL A C 1
ATOM 1025 O O . VAL A 1 126 ? -4.131 -10.231 -19.213 1.00 98.12 126 VAL A O 1
ATOM 1028 N N . SER A 1 127 ? -3.743 -8.861 -17.472 1.00 98.19 127 SER A N 1
ATOM 1029 C CA . SER A 1 127 ? -5.101 -8.313 -17.390 1.00 98.19 127 SER A CA 1
ATOM 1030 C C . SER A 1 127 ? -5.100 -6.788 -17.308 1.00 98.19 127 SER A C 1
ATOM 1032 O O . SER A 1 127 ? -4.117 -6.173 -16.891 1.00 98.19 127 SER A O 1
ATOM 1034 N N . ASP A 1 128 ? -6.219 -6.172 -17.686 1.00 98.31 128 ASP A N 1
ATOM 1035 C CA . ASP A 1 128 ? -6.425 -4.733 -17.521 1.00 98.31 128 ASP A CA 1
ATOM 1036 C C . ASP A 1 128 ? -6.684 -4.368 -16.053 1.00 98.31 128 ASP A C 1
ATOM 1038 O O . ASP A 1 128 ? -7.321 -5.115 -15.306 1.00 98.31 128 ASP A O 1
ATOM 1042 N N . LEU A 1 129 ? -6.186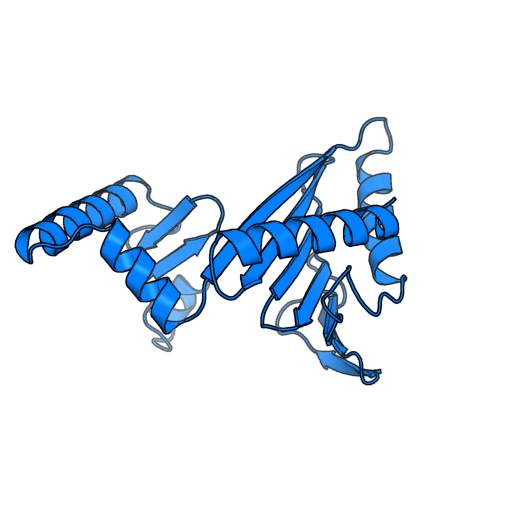 -3.203 -15.646 1.00 97.50 129 LEU A N 1
ATOM 1043 C CA . LEU A 1 129 ? -6.531 -2.543 -14.391 1.00 97.50 129 LEU A CA 1
ATOM 1044 C C . LEU A 1 129 ? -7.665 -1.541 -14.625 1.00 97.50 129 LEU A C 1
ATOM 1046 O O . LEU A 1 129 ? -7.798 -0.970 -15.704 1.00 97.50 129 LEU A O 1
ATOM 1050 N N . GLU A 1 130 ? -8.438 -1.259 -13.576 1.00 93.56 130 GLU A N 1
ATOM 1051 C CA . GLU A 1 130 ? -9.465 -0.206 -13.610 1.00 93.56 130 GLU A CA 1
ATOM 1052 C C . GLU A 1 130 ? -8.857 1.192 -13.837 1.00 93.56 130 GLU A C 1
ATOM 1054 O O . GLU A 1 130 ? -9.471 2.057 -14.460 1.00 93.56 130 GLU A O 1
ATOM 1059 N N . PHE A 1 131 ? -7.629 1.404 -13.353 1.00 91.12 131 PHE A N 1
ATOM 1060 C CA . PHE A 1 131 ? -6.928 2.683 -13.410 1.00 91.12 131 PHE A CA 1
ATOM 1061 C C . PHE A 1 131 ? -5.646 2.579 -14.238 1.00 91.12 131 PHE A C 1
ATOM 1063 O O . PHE A 1 131 ? -4.907 1.598 -14.132 1.00 91.12 131 PHE A O 1
ATOM 1070 N N . LYS A 1 132 ? -5.368 3.630 -15.013 1.00 95.25 132 LYS A N 1
ATOM 1071 C CA . LYS A 1 132 ? -4.180 3.784 -15.862 1.00 95.25 132 LYS A CA 1
ATOM 1072 C C . LYS A 1 132 ? -3.644 5.217 -15.800 1.00 95.25 132 LYS A C 1
ATOM 1074 O O . LYS A 1 132 ? -4.279 6.072 -15.184 1.00 95.25 132 LYS A O 1
ATOM 1079 N N . ASP A 1 133 ? -2.514 5.477 -16.458 1.00 93.38 133 ASP A N 1
ATOM 1080 C CA . ASP A 1 133 ? -1.860 6.791 -16.520 1.00 93.38 133 ASP A CA 1
ATOM 1081 C C . ASP A 1 133 ? -1.419 7.328 -15.138 1.00 93.38 133 ASP A C 1
ATOM 1083 O O . ASP A 1 133 ? -1.296 8.534 -14.922 1.00 93.38 133 ASP A O 1
ATOM 1087 N N . ILE A 1 134 ? -1.148 6.429 -14.183 1.00 93.25 134 ILE A N 1
ATOM 1088 C CA . ILE A 1 134 ? -0.657 6.772 -12.842 1.00 93.25 134 ILE A CA 1
ATOM 1089 C C . ILE A 1 134 ? 0.784 6.293 -12.702 1.00 93.25 134 ILE A C 1
ATOM 1091 O O . ILE A 1 134 ? 1.098 5.127 -12.924 1.00 93.25 134 ILE A O 1
ATOM 1095 N N . ASN A 1 135 ? 1.670 7.189 -12.273 1.00 91.44 135 ASN A N 1
ATOM 1096 C CA . ASN A 1 135 ? 3.072 6.869 -12.041 1.00 91.44 135 ASN A CA 1
ATOM 1097 C C . ASN A 1 135 ? 3.231 6.057 -10.742 1.00 91.44 135 ASN A C 1
ATOM 1099 O O . ASN A 1 135 ? 3.474 6.614 -9.674 1.00 91.44 135 ASN A O 1
ATOM 1103 N N . CYS A 1 136 ? 2.971 4.754 -10.816 1.00 95.12 136 CYS A N 1
ATOM 1104 C CA . CYS A 1 136 ? 2.938 3.853 -9.671 1.00 95.12 136 CYS A CA 1
ATOM 1105 C C . CYS A 1 136 ? 3.193 2.411 -10.127 1.00 95.12 136 CYS A C 1
ATOM 1107 O O . CYS A 1 136 ? 2.600 1.953 -11.109 1.00 95.12 136 CYS A O 1
ATOM 1109 N N . LEU A 1 137 ? 4.047 1.703 -9.392 1.00 97.19 137 LEU A N 1
ATOM 1110 C CA . LEU A 1 137 ? 4.340 0.287 -9.598 1.00 97.19 137 LEU A CA 1
ATOM 1111 C C . LEU A 1 137 ? 4.039 -0.471 -8.309 1.00 97.19 137 LEU A C 1
ATOM 1113 O O . LEU A 1 137 ? 4.497 -0.069 -7.242 1.00 97.19 137 LEU A O 1
ATOM 1117 N N . TYR A 1 138 ? 3.274 -1.554 -8.397 1.00 98.12 138 TYR A N 1
ATOM 1118 C CA . TYR A 1 138 ? 2.822 -2.303 -7.227 1.00 98.12 138 TYR A CA 1
ATOM 1119 C C . TYR A 1 138 ? 3.140 -3.785 -7.389 1.00 98.12 138 TYR A C 1
ATOM 1121 O O . TYR A 1 138 ? 2.624 -4.439 -8.292 1.00 98.12 138 TYR A O 1
ATOM 1129 N N . TYR A 1 139 ? 3.962 -4.312 -6.493 1.00 98.44 139 TYR A N 1
ATOM 1130 C CA . TYR A 1 139 ? 4.275 -5.727 -6.375 1.00 98.44 139 TYR A CA 1
ATOM 1131 C C . TYR A 1 139 ? 3.292 -6.377 -5.404 1.00 98.44 139 TYR A C 1
ATOM 1133 O O . TYR A 1 139 ? 3.289 -6.063 -4.213 1.00 98.44 139 TYR A O 1
ATOM 1141 N N . GLU A 1 140 ? 2.461 -7.280 -5.917 1.00 98.44 140 GLU A N 1
ATOM 1142 C CA . GLU A 1 140 ? 1.669 -8.203 -5.106 1.00 98.44 140 GLU A CA 1
ATOM 1143 C C . GLU A 1 140 ? 2.580 -9.332 -4.639 1.00 98.44 140 GLU A C 1
ATOM 1145 O O . GLU A 1 140 ? 3.159 -10.041 -5.464 1.00 98.44 140 GLU A O 1
ATOM 1150 N N . LEU A 1 141 ? 2.703 -9.505 -3.330 1.00 98.44 141 LEU A N 1
ATOM 1151 C CA . LEU A 1 141 ? 3.478 -10.581 -2.731 1.00 98.44 141 LEU A CA 1
ATOM 1152 C C . LEU A 1 141 ? 2.546 -11.641 -2.143 1.00 98.44 141 LEU A C 1
ATOM 1154 O O . LEU A 1 141 ? 1.344 -11.430 -1.962 1.00 98.44 141 LEU A O 1
ATOM 1158 N N . GLU A 1 142 ? 3.115 -12.792 -1.810 1.00 96.62 142 GLU A N 1
ATOM 1159 C CA . GLU A 1 142 ? 2.418 -13.813 -1.032 1.00 96.62 142 GLU A CA 1
ATOM 1160 C C . GLU A 1 142 ? 1.862 -13.279 0.300 1.00 96.62 142 GLU A C 1
ATOM 1162 O O . GLU A 1 142 ? 2.318 -12.277 0.857 1.00 96.62 142 GLU A O 1
ATOM 1167 N N . ASN A 1 143 ? 0.864 -13.992 0.832 1.00 92.31 143 ASN A N 1
ATOM 1168 C CA . ASN A 1 143 ? 0.208 -13.674 2.102 1.00 92.31 143 ASN A CA 1
ATOM 1169 C C . ASN A 1 143 ? -0.395 -12.255 2.144 1.00 92.31 143 ASN A C 1
ATOM 1171 O O . ASN A 1 143 ? -0.308 -11.578 3.163 1.00 92.31 143 ASN A O 1
ATOM 1175 N N . ASP A 1 144 ? -0.972 -11.786 1.035 1.00 95.06 144 ASP A N 1
ATOM 1176 C CA . ASP A 1 144 ? -1.582 -10.451 0.896 1.00 95.06 144 ASP A CA 1
ATOM 1177 C C . ASP A 1 144 ? -0.628 -9.276 1.197 1.00 95.06 144 ASP A C 1
ATOM 1179 O O . ASP A 1 144 ? -1.075 -8.159 1.467 1.00 95.06 144 ASP A O 1
ATOM 1183 N N . SER A 1 145 ? 0.686 -9.517 1.182 1.00 97.56 145 SER A N 1
ATOM 1184 C CA . SER A 1 145 ? 1.691 -8.474 1.394 1.00 97.56 145 SER A CA 1
ATOM 1185 C C . SER A 1 145 ? 1.955 -7.717 0.092 1.00 97.56 145 SER A C 1
ATOM 1187 O O . SER A 1 145 ? 1.686 -8.219 -1.000 1.00 97.56 145 SER A O 1
ATOM 1189 N N . PHE A 1 146 ? 2.499 -6.505 0.176 1.00 98.31 146 PHE A N 1
ATOM 1190 C CA . PHE A 1 146 ? 2.840 -5.744 -1.023 1.00 98.31 146 PHE A CA 1
ATOM 1191 C C . PHE A 1 146 ? 3.997 -4.770 -0.836 1.00 98.31 146 PHE A C 1
ATOM 1193 O O . PHE A 1 146 ? 4.281 -4.308 0.273 1.00 98.31 146 PHE A O 1
ATOM 1200 N N . ILE A 1 147 ? 4.604 -4.407 -1.969 1.00 98.44 147 ILE A N 1
ATOM 1201 C CA . ILE A 1 147 ? 5.511 -3.263 -2.099 1.00 98.44 147 ILE A CA 1
ATOM 1202 C C . ILE A 1 147 ? 4.965 -2.336 -3.182 1.00 98.44 147 ILE A C 1
ATOM 1204 O O . ILE A 1 147 ? 4.634 -2.786 -4.275 1.00 98.44 147 ILE A O 1
ATOM 1208 N N . CYS A 1 148 ? 4.879 -1.039 -2.910 1.00 97.75 148 CYS A N 1
ATOM 1209 C CA . CYS A 1 148 ? 4.390 -0.048 -3.863 1.00 97.75 148 CYS A CA 1
ATOM 1210 C C . CYS A 1 148 ? 5.386 1.104 -4.001 1.00 97.75 148 CYS A C 1
ATOM 1212 O O . CYS A 1 148 ? 5.746 1.743 -3.014 1.00 97.75 148 CYS A O 1
ATOM 1214 N N . LEU A 1 149 ? 5.819 1.379 -5.229 1.00 97.62 149 LEU A N 1
ATOM 1215 C CA . LEU A 1 149 ? 6.701 2.488 -5.568 1.00 97.62 149 LEU A CA 1
ATOM 1216 C C . LEU A 1 149 ? 5.864 3.611 -6.163 1.00 97.62 149 LEU A C 1
ATOM 1218 O O . LEU A 1 149 ? 5.165 3.423 -7.163 1.00 97.62 149 LEU A O 1
ATOM 1222 N N . ARG A 1 150 ? 5.981 4.801 -5.578 1.00 95.19 150 ARG A N 1
ATOM 1223 C CA . ARG A 1 150 ? 5.274 5.995 -6.031 1.00 95.19 150 ARG A CA 1
ATOM 1224 C C . ARG A 1 150 ? 6.207 7.207 -6.026 1.00 95.19 150 ARG A C 1
ATOM 1226 O O . ARG A 1 150 ? 6.502 7.747 -4.954 1.00 95.19 150 ARG A O 1
ATOM 1233 N N . PRO A 1 151 ? 6.633 7.682 -7.205 1.00 93.88 151 PRO A N 1
ATOM 1234 C CA . PRO A 1 151 ? 7.304 8.963 -7.344 1.00 93.88 151 PRO A CA 1
ATOM 1235 C C . PRO A 1 151 ? 6.402 10.097 -6.855 1.00 93.88 151 PRO A C 1
ATOM 1237 O O . PRO A 1 151 ? 5.201 10.134 -7.141 1.00 93.88 151 PRO A O 1
ATOM 1240 N N . SER A 1 152 ? 6.979 11.041 -6.122 1.00 89.25 152 SER A N 1
ATOM 1241 C CA . SER A 1 152 ? 6.308 12.293 -5.795 1.00 89.25 152 SER A CA 1
ATOM 1242 C C . SER A 1 152 ? 6.242 13.191 -7.035 1.00 89.25 152 SER A C 1
ATOM 1244 O O . SER A 1 152 ? 7.199 13.299 -7.796 1.00 89.25 152 SER A O 1
ATOM 1246 N N . GLY A 1 153 ? 5.094 13.836 -7.254 1.00 84.44 153 GLY A N 1
ATOM 1247 C CA . GLY A 1 153 ? 4.907 14.759 -8.380 1.00 84.44 153 GLY A CA 1
ATOM 1248 C C . GLY A 1 153 ? 5.460 16.164 -8.127 1.00 84.44 153 GLY A C 1
ATOM 1249 O O . GLY A 1 153 ? 5.687 16.908 -9.072 1.00 84.44 153 GLY A O 1
ATOM 1250 N N . THR A 1 154 ? 5.664 16.536 -6.861 1.00 85.25 154 THR A N 1
ATOM 1251 C CA . THR A 1 154 ? 6.068 17.894 -6.457 1.00 85.25 154 THR A CA 1
ATOM 1252 C C . THR A 1 154 ? 7.495 17.968 -5.929 1.00 85.25 154 THR A C 1
ATOM 1254 O O . THR A 1 154 ? 8.064 19.049 -5.850 1.00 85.25 154 THR A O 1
ATOM 1257 N N . GLU A 1 155 ? 8.074 16.831 -5.549 1.00 89.56 155 GLU A N 1
ATOM 1258 C CA . GLU A 1 155 ? 9.414 16.735 -4.971 1.00 89.56 155 GLU A CA 1
ATOM 1259 C C . GLU A 1 155 ? 10.147 15.558 -5.622 1.00 89.56 155 GLU A C 1
ATOM 1261 O O . GLU A 1 155 ? 9.504 14.537 -5.866 1.00 89.56 155 GLU A O 1
ATOM 1266 N N . PRO A 1 156 ? 11.468 15.637 -5.851 1.00 92.94 156 PRO A N 1
ATOM 1267 C CA . PRO A 1 156 ? 12.263 14.524 -6.372 1.00 92.94 156 PRO A CA 1
ATOM 1268 C C . PRO A 1 156 ? 12.474 13.451 -5.288 1.00 92.94 156 PRO A C 1
ATOM 1270 O O . PRO A 1 156 ? 13.555 13.298 -4.720 1.00 92.94 156 PRO A O 1
ATOM 1273 N N . LYS A 1 157 ? 11.396 12.742 -4.943 1.00 95.00 157 LYS A N 1
ATOM 1274 C CA . LYS A 1 157 ? 11.325 11.759 -3.856 1.00 95.00 157 LYS A CA 1
ATOM 1275 C C . LYS A 1 157 ? 10.506 10.544 -4.274 1.00 95.00 157 LYS A C 1
ATOM 1277 O O . LYS A 1 157 ? 9.304 10.667 -4.518 1.00 95.00 157 LYS A O 1
ATOM 1282 N N . MET A 1 158 ? 11.128 9.369 -4.281 1.00 96.19 158 MET A N 1
ATOM 1283 C CA . MET A 1 158 ? 10.430 8.094 -4.448 1.00 96.19 158 MET A CA 1
ATOM 1284 C C . MET A 1 158 ? 9.927 7.619 -3.089 1.00 96.19 158 MET A C 1
ATOM 1286 O O . MET A 1 158 ? 10.722 7.416 -2.171 1.00 96.19 158 MET A O 1
ATOM 1290 N N . LYS A 1 159 ? 8.614 7.426 -2.955 1.00 95.75 159 LYS A N 1
ATOM 1291 C CA . LYS A 1 159 ? 8.033 6.745 -1.796 1.00 95.75 159 LYS A CA 1
ATOM 1292 C C . LYS A 1 159 ? 7.962 5.254 -2.075 1.00 95.75 159 LYS A C 1
ATOM 1294 O O . LYS A 1 159 ? 7.445 4.858 -3.119 1.00 95.75 159 LYS A O 1
ATOM 1299 N N . ILE A 1 160 ? 8.442 4.454 -1.133 1.00 97.56 160 ILE A N 1
ATOM 1300 C CA . ILE A 1 160 ? 8.338 2.998 -1.174 1.00 97.56 160 ILE A CA 1
ATOM 1301 C C . ILE A 1 160 ? 7.486 2.576 0.014 1.00 97.56 160 ILE A C 1
ATOM 1303 O O . ILE A 1 160 ? 7.885 2.750 1.164 1.00 97.56 160 ILE A O 1
ATOM 1307 N N . TYR A 1 161 ? 6.301 2.061 -0.273 1.00 97.69 161 TYR A N 1
ATOM 1308 C CA . TYR A 1 161 ? 5.366 1.557 0.718 1.00 97.69 161 TYR A CA 1
ATOM 1309 C C . TYR A 1 161 ? 5.516 0.049 0.832 1.00 97.69 161 TYR A C 1
ATOM 1311 O O . TYR A 1 161 ? 5.511 -0.644 -0.181 1.00 97.69 161 TYR A O 1
ATOM 1319 N N . TYR A 1 162 ? 5.580 -0.448 2.056 1.00 98.06 162 TYR A N 1
ATOM 1320 C CA . TYR A 1 162 ? 5.571 -1.862 2.391 1.00 98.06 162 TYR A CA 1
ATOM 1321 C C . TYR A 1 162 ? 4.358 -2.121 3.273 1.00 98.06 162 TYR A C 1
ATOM 1323 O O . TYR A 1 162 ? 4.183 -1.419 4.267 1.00 98.06 162 TYR A O 1
ATOM 1331 N N . CYS A 1 163 ? 3.573 -3.140 2.949 1.00 97.50 163 CYS A N 1
ATOM 1332 C CA . CYS A 1 163 ? 2.594 -3.720 3.862 1.00 97.50 163 CYS A CA 1
ATOM 1333 C C . CYS A 1 163 ? 2.910 -5.201 3.974 1.00 97.50 163 CYS A C 1
ATOM 1335 O O . CYS A 1 163 ? 2.809 -5.937 2.990 1.00 97.50 163 CYS A O 1
ATOM 1337 N N . ILE A 1 164 ? 3.352 -5.626 5.151 1.00 97.62 164 ILE A N 1
ATOM 1338 C CA . ILE A 1 164 ? 3.774 -7.001 5.390 1.00 97.62 164 ILE A CA 1
ATOM 1339 C C . ILE A 1 164 ? 2.817 -7.638 6.373 1.00 97.62 164 ILE A C 1
ATOM 1341 O O . ILE A 1 164 ? 2.649 -7.142 7.486 1.00 97.62 164 ILE A O 1
ATOM 1345 N N . LYS A 1 165 ? 2.213 -8.751 5.967 1.00 95.62 165 LYS A N 1
ATOM 1346 C CA . LYS A 1 165 ? 1.333 -9.558 6.807 1.00 95.62 165 LYS A CA 1
ATOM 1347 C C . LYS A 1 165 ? 2.103 -10.729 7.398 1.00 95.62 165 LYS A C 1
ATOM 1349 O O . LYS A 1 165 ? 2.885 -11.398 6.719 1.00 95.62 165 LYS A O 1
ATOM 1354 N N . GLY A 1 166 ? 1.845 -11.025 8.662 1.00 93.25 166 GLY A N 1
ATOM 1355 C CA . GLY A 1 166 ? 2.460 -12.139 9.362 1.00 93.25 166 GLY A CA 1
ATOM 1356 C C . GLY A 1 166 ? 1.627 -12.623 10.540 1.00 93.25 166 GLY A C 1
ATOM 1357 O O . GLY A 1 166 ? 0.497 -12.194 10.770 1.00 93.25 166 GLY A O 1
ATOM 1358 N N . LYS A 1 167 ? 2.192 -13.588 11.266 1.00 91.31 167 LYS A N 1
ATOM 1359 C CA . LYS A 1 167 ? 1.518 -14.264 12.376 1.00 91.31 167 LYS A CA 1
ATOM 1360 C C . LYS A 1 167 ? 1.309 -13.350 13.585 1.00 91.31 167 LYS A C 1
ATOM 1362 O O . LYS A 1 167 ? 0.246 -13.353 14.188 1.00 91.31 167 LYS A O 1
ATOM 1367 N N . ASP A 1 168 ? 2.347 -12.610 13.945 1.00 93.12 168 ASP A N 1
ATOM 1368 C CA . ASP A 1 168 ? 2.408 -11.741 15.114 1.00 93.12 168 ASP A CA 1
ATOM 1369 C C . ASP A 1 168 ? 3.413 -10.611 14.858 1.00 93.12 168 ASP A C 1
ATOM 1371 O O . ASP A 1 168 ? 4.071 -10.573 13.811 1.00 93.12 168 ASP A O 1
ATOM 1375 N N . LYS A 1 169 ? 3.533 -9.682 15.808 1.00 92.88 169 LYS A N 1
ATOM 1376 C CA . LYS A 1 169 ? 4.409 -8.516 15.677 1.00 92.88 169 LYS A CA 1
ATOM 1377 C C . LYS A 1 169 ? 5.866 -8.889 15.408 1.00 92.88 169 LYS A C 1
ATOM 1379 O O . LYS A 1 169 ? 6.434 -8.410 14.431 1.00 92.88 169 LYS A O 1
ATOM 1384 N N . GLU A 1 170 ? 6.457 -9.745 16.238 1.00 95.56 170 GLU A N 1
ATOM 1385 C CA . GLU A 1 170 ? 7.884 -10.077 16.150 1.00 95.56 170 GLU A CA 1
ATOM 1386 C C . GLU A 1 170 ? 8.210 -10.795 14.836 1.00 95.56 170 GLU A C 1
ATOM 1388 O O . GLU A 1 170 ? 9.196 -10.478 14.165 1.00 95.56 170 GLU A O 1
ATOM 1393 N N . HIS A 1 171 ? 7.368 -11.749 14.438 1.00 94.75 171 HIS A N 1
ATOM 1394 C CA . HIS A 1 171 ? 7.505 -12.431 13.159 1.00 94.75 171 HIS A CA 1
ATOM 1395 C C . HIS A 1 171 ? 7.416 -11.443 11.991 1.00 94.75 171 HIS A C 1
ATOM 1397 O O . HIS A 1 171 ? 8.265 -11.457 11.102 1.00 94.75 171 HIS A O 1
ATOM 1403 N N . THR A 1 172 ? 6.413 -10.564 12.008 1.00 96.00 172 THR A N 1
ATOM 1404 C CA . THR A 1 172 ? 6.153 -9.621 10.911 1.00 96.00 172 THR A CA 1
ATOM 1405 C C . THR A 1 172 ? 7.268 -8.584 10.776 1.00 96.00 172 THR A C 1
ATOM 1407 O O . THR A 1 172 ? 7.664 -8.275 9.655 1.00 96.00 172 THR A O 1
ATOM 1410 N N . GLU A 1 173 ? 7.845 -8.111 11.886 1.00 96.94 173 GLU A N 1
ATOM 1411 C CA . GLU A 1 173 ? 9.025 -7.231 11.871 1.00 96.94 173 GLU A CA 1
ATOM 1412 C C . GLU A 1 173 ? 10.231 -7.922 11.215 1.00 96.94 173 GLU A C 1
ATOM 1414 O O . GLU A 1 173 ? 10.877 -7.341 10.347 1.00 96.94 173 GLU A O 1
ATOM 1419 N N . LYS A 1 174 ? 10.495 -9.197 11.531 1.00 97.12 174 LYS A N 1
ATOM 1420 C CA . LYS A 1 174 ? 11.577 -9.961 10.879 1.00 97.12 174 LYS A CA 1
ATOM 1421 C C . LYS A 1 174 ? 11.322 -10.187 9.387 1.00 97.12 174 LYS A C 1
ATOM 1423 O O . LYS A 1 174 ? 12.267 -10.155 8.600 1.00 97.12 174 LYS A O 1
ATOM 1428 N N . CYS A 1 175 ? 10.074 -10.449 8.995 1.00 97.19 175 CYS A N 1
ATOM 1429 C CA . CYS A 1 175 ? 9.692 -10.581 7.587 1.00 97.19 175 CYS A CA 1
ATOM 1430 C C . CYS A 1 175 ? 9.925 -9.273 6.833 1.00 97.19 175 CYS A C 1
ATOM 1432 O O . CYS A 1 175 ? 10.549 -9.290 5.775 1.00 97.19 175 CYS A O 1
ATOM 1434 N N . LEU A 1 176 ? 9.479 -8.153 7.405 1.00 97.88 176 LEU A N 1
ATOM 1435 C CA . LEU A 1 176 ? 9.673 -6.824 6.843 1.00 97.88 176 LEU A CA 1
ATOM 1436 C C . LEU A 1 176 ? 11.151 -6.536 6.584 1.00 97.88 176 LEU A C 1
ATOM 1438 O O . LEU A 1 176 ? 11.485 -6.171 5.464 1.00 97.88 176 LEU A O 1
ATOM 1442 N N . GLU A 1 177 ? 12.039 -6.747 7.557 1.00 97.56 177 GLU A N 1
ATOM 1443 C CA . GLU A 1 177 ? 13.469 -6.472 7.357 1.00 97.56 177 GLU A CA 1
ATOM 1444 C C . GLU A 1 177 ? 14.063 -7.300 6.209 1.00 97.56 177 GLU A C 1
ATOM 1446 O O . GLU A 1 177 ? 14.757 -6.758 5.353 1.00 97.56 177 GLU A O 1
ATOM 1451 N N . LYS A 1 178 ? 13.722 -8.593 6.114 1.00 97.69 178 LYS A N 1
ATOM 1452 C CA . LYS A 1 178 ? 14.178 -9.452 5.006 1.00 97.69 178 LYS A CA 1
ATOM 1453 C C . LYS A 1 178 ? 13.671 -8.972 3.647 1.00 97.69 178 LYS A C 1
ATOM 1455 O O . LYS A 1 178 ? 14.440 -8.942 2.690 1.00 97.69 178 LYS A O 1
ATOM 1460 N N . VAL A 1 179 ? 12.391 -8.608 3.570 1.00 98.00 179 VAL A N 1
ATOM 1461 C CA . VAL A 1 179 ? 11.764 -8.102 2.340 1.00 98.00 179 VAL A CA 1
ATOM 1462 C C . VAL A 1 179 ? 12.387 -6.770 1.938 1.00 98.00 179 VAL A C 1
ATOM 1464 O O . VAL A 1 179 ? 12.748 -6.600 0.780 1.00 98.00 179 VAL A O 1
ATOM 1467 N N . LYS A 1 180 ? 12.580 -5.850 2.889 1.00 97.44 180 LYS A N 1
ATOM 1468 C CA . LYS A 1 180 ? 13.222 -4.552 2.650 1.00 97.44 180 LYS A CA 1
ATOM 1469 C C . LYS A 1 180 ? 14.659 -4.709 2.172 1.00 97.44 180 LYS A C 1
ATOM 1471 O O . LYS A 1 180 ? 15.029 -4.083 1.189 1.00 97.44 180 LYS A O 1
ATOM 1476 N N . SER A 1 181 ? 15.466 -5.544 2.829 1.00 97.19 181 SER A N 1
ATOM 1477 C CA . SER A 1 181 ? 16.852 -5.778 2.406 1.00 97.19 181 SER A CA 1
ATOM 1478 C C . SER A 1 181 ? 16.931 -6.362 0.994 1.00 97.19 181 SER A C 1
ATOM 1480 O O . SER A 1 181 ? 17.747 -5.904 0.202 1.00 97.19 181 SER A O 1
ATOM 1482 N N . ALA A 1 182 ? 16.073 -7.332 0.661 1.00 97.25 182 ALA A N 1
ATOM 1483 C CA . ALA A 1 182 ? 16.021 -7.895 -0.687 1.00 97.25 182 ALA A CA 1
ATOM 1484 C C . ALA A 1 182 ? 15.554 -6.861 -1.721 1.00 97.25 182 ALA A C 1
ATOM 1486 O O . ALA A 1 182 ? 16.189 -6.702 -2.756 1.00 97.25 182 ALA A O 1
ATOM 1487 N N . PHE A 1 183 ? 14.501 -6.103 -1.404 1.00 97.12 183 PHE A N 1
ATOM 1488 C CA . PHE A 1 183 ? 14.021 -5.025 -2.261 1.00 97.12 183 PHE A CA 1
ATOM 1489 C C . PHE A 1 183 ? 15.113 -3.996 -2.550 1.00 97.12 183 PHE A C 1
ATOM 1491 O O . PHE A 1 183 ? 15.294 -3.616 -3.699 1.00 97.12 183 PHE A O 1
ATOM 1498 N N . LEU A 1 184 ? 15.856 -3.561 -1.529 1.00 94.56 184 LEU A N 1
ATOM 1499 C CA . LEU A 1 184 ? 16.939 -2.595 -1.701 1.00 94.56 184 LEU A CA 1
ATOM 1500 C C . LEU A 1 184 ? 18.070 -3.145 -2.572 1.00 94.56 184 LEU A C 1
ATOM 1502 O O . LEU A 1 184 ? 18.570 -2.410 -3.409 1.00 94.56 184 LEU A O 1
ATOM 1506 N N . ALA A 1 185 ? 18.416 -4.428 -2.449 1.00 94.56 185 ALA A N 1
ATOM 1507 C CA . ALA A 1 185 ? 19.406 -5.052 -3.329 1.00 94.56 185 ALA A CA 1
ATOM 1508 C C . ALA A 1 185 ? 18.963 -5.074 -4.802 1.00 94.56 185 ALA A C 1
ATOM 1510 O O . ALA A 1 185 ? 19.800 -5.020 -5.699 1.00 94.56 185 ALA A O 1
ATOM 1511 N N . ASP A 1 186 ? 17.654 -5.151 -5.059 1.00 92.69 186 ASP A N 1
ATOM 1512 C CA . ASP A 1 186 ? 17.109 -5.054 -6.410 1.00 92.69 186 ASP A CA 1
ATOM 1513 C C . ASP A 1 186 ? 16.893 -3.620 -6.896 1.00 92.69 186 ASP A C 1
ATOM 1515 O O . ASP A 1 186 ? 16.842 -3.398 -8.110 1.00 92.69 186 ASP A O 1
ATOM 1519 N N . PHE A 1 187 ? 16.710 -2.693 -5.958 1.00 92.62 187 PHE A N 1
ATOM 1520 C CA . PHE A 1 187 ? 16.447 -1.282 -6.190 1.00 92.62 187 PHE A CA 1
ATOM 1521 C C . PHE A 1 187 ? 17.723 -0.443 -6.274 1.00 92.62 187 PHE A C 1
ATOM 1523 O O . PHE A 1 187 ? 17.651 0.669 -6.773 1.00 92.62 187 PHE A O 1
ATOM 1530 N N . GLU A 1 188 ? 18.880 -0.898 -5.814 1.00 85.19 188 GLU A N 1
ATOM 1531 C CA . GLU A 1 188 ? 20.163 -0.243 -6.121 1.00 85.19 188 GLU A CA 1
ATOM 1532 C C . GLU A 1 188 ? 20.572 -0.536 -7.570 1.00 85.19 188 GLU A C 1
ATOM 1534 O O . GLU A 1 188 ? 20.706 0.450 -8.335 1.00 85.19 188 GLU A O 1
#

pLDDT: mean 94.95, std 2.91, range [84.25, 98.5]

Sequence (188 aa):
EKIKQYEQDHSHTFLFGFEESCGYLRGTHSRDKDAVVASMLFAEMVCYYTYIGKSVYEVLMGIYDKYGYCIDRTDNVMYSGLTAMDDMNNKLTEMFNKHIENFGIFNVLAVRNYREGKRYSADGSVSDLEFKDINCLYYELENDSFICLRPSGTEPKMKIYYCIKGKDKEHTEKCLEKVKSAFLADFE

Foldseek 3Di:
DVCVVCVVVVPDFDAKDDDPVGFIDGGDPDPGGDPVVVVVVVVVVQVVQVVVVHGPVVVVVVVCVVPFDKDKDKDKDAADDPCLQVVLLVLLVVVVVDDDQDQQPWGFQWKQDQQQQWIQGPVRDIDGHPHHNASKMKTQIPPRWIWIWHQDPPHSMIMIMTMFTDHDDVGRVVVVVSRVVSVVVVSD

Secondary structure (DSSP, 8-state):
-HHHHHHHH-S----EEEETTTEEEESSS-SS--HHHHHHHHHHHHHHHHHTT--HHHHHHHHHHHH-EEEEEEEEEE--STTHHHHHHHHHHHHHHS---EETTEEEEEEEETTTTEEEETTS-EEE-S--S---EEEEESTT-EEEEEE-SSSSEEEEEEEEEESSHHHHHHHHHHHHHHHHHHH-